Protein AF-0000000075077656 (afdb_homodimer)

Nearest PDB structures (foldseek):
  1u8s-assembly1_A  TM=7.493E-01  e=1.393E-16  Vibrio cholerae
  1u8s-assembly1_B  TM=7.241E-01  e=2.812E-16  Vibrio cholerae
  5is2-assembly1_A-2  TM=7.341E-01  e=8.587E-12  Mycobacterium avium 104
  5jlp-assembly1_A  TM=7.334E-01  e=5.334E-11  Mycobacterium avium 104
  5it0-assembly1_A-2  TM=7.079E-01  e=7.579E-11  Mycobacterium avium 104

Solvent-accessible surface area (backbone atoms only — not comparable to full-atom values): 18217 Å² total; per-residue (Å²): 79,30,39,38,35,34,36,40,29,49,49,87,47,61,57,63,56,62,52,43,48,43,37,48,74,38,66,33,45,77,47,31,39,40,35,36,57,58,83,67,25,31,38,35,38,37,32,33,37,29,53,68,68,32,45,53,52,36,54,55,50,49,54,52,48,27,63,76,54,64,36,48,71,49,79,44,80,42,70,79,63,84,74,73,79,76,51,48,52,27,36,38,37,37,42,32,68,65,59,61,53,48,66,47,49,52,49,50,55,36,51,77,67,67,33,47,73,46,31,41,38,35,39,59,43,81,36,90,95,41,92,60,48,32,31,41,36,41,31,38,31,35,41,40,77,84,53,60,62,70,59,50,50,52,54,47,50,49,52,28,60,75,67,70,43,51,65,50,78,42,73,56,84,124,78,30,38,39,35,33,36,43,30,49,50,86,47,60,57,64,57,62,52,42,48,45,37,45,73,37,64,28,34,69,47,32,39,40,36,35,57,58,81,66,26,30,38,35,39,36,33,33,37,30,53,70,68,32,44,53,50,34,54,54,51,49,55,52,46,27,65,76,54,64,37,48,72,49,77,44,81,40,71,81,64,82,74,72,80,76,51,49,52,28,36,37,38,36,42,32,66,64,69,62,63,57,67,44,53,52,49,49,56,36,50,76,67,67,34,47,74,45,33,40,39,34,38,60,43,82,37,91,94,43,95,57,48,31,37,41,36,39,32,36,31,35,42,41,77,86,53,59,63,69,57,51,51,52,54,47,49,50,52,26,60,75,66,71,43,51,66,49,79,43,73,57,83,126

Sequence (348 aa):
MQLAITVLGKRQSQYIEPILAAVSRCKCSIAEIRSTDLAESTAAYMLIEGNWNHIAKLENLLETLQKQLKIQIHKARQEKTGTPKSGLPYTLEAMSLDQNDIILSIVTFLLERNIAIEEIKGYRYPAPYIQTPVFSTQFIIIIPSEQRLLQLREDFLEFCDQLNLDAILEPIKRMQLAITVLGKRQSQYIEPILAAVSRCKCSIAEIRSTDLAESTAAYMLIEGNWNHIAKLENLLETLQKQLKIQIHKARQEKTGTPKSGLPYTLEAMSLDQNDIILSIVTFLLERNIAIEEIKGYRYPAPYIQTPVFSTQFIIIIPSEQRLLQLREDFLEFCDQLNLDAILEPIKR

Structure (mmCIF, N/CA/C/O backbone):
data_AF-0000000075077656-model_v1
#
loop_
_entity.id
_entity.type
_entity.pdbx_description
1 polymer 'Glycine cleavage system transcriptional repressor'
#
loop_
_atom_site.group_PDB
_atom_site.id
_atom_site.type_symbol
_atom_site.label_atom_id
_atom_site.label_alt_id
_atom_site.label_comp_id
_atom_site.label_asym_id
_atom_site.label_entity_id
_atom_site.label_seq_id
_atom_site.pdbx_PDB_ins_code
_atom_site.Cartn_x
_atom_site.Cartn_y
_atom_site.Cartn_z
_atom_site.occupancy
_atom_site.B_iso_or_equiv
_atom_site.auth_seq_id
_atom_site.auth_comp_id
_atom_site.auth_asym_id
_atom_site.auth_atom_id
_atom_site.pdbx_PDB_model_num
ATOM 1 N N . MET A 1 1 ? 15.602 10.438 12.031 1 92.62 1 MET A N 1
ATOM 2 C CA . MET A 1 1 ? 15.07 9.117 12.344 1 92.62 1 MET A CA 1
ATOM 3 C C . MET A 1 1 ? 13.75 8.867 11.625 1 92.62 1 MET A C 1
ATOM 5 O O . MET A 1 1 ? 13.016 9.812 11.328 1 92.62 1 MET A O 1
ATOM 9 N N . GLN A 1 2 ? 13.57 7.57 11.266 1 95.19 2 GLN A N 1
ATOM 10 C CA . GLN A 1 2 ? 12.352 7.223 10.539 1 95.19 2 GLN A CA 1
ATOM 11 C C . GLN A 1 2 ? 11.617 6.074 11.219 1 95.19 2 GLN A C 1
ATOM 13 O O . GLN A 1 2 ? 12.234 5.223 11.859 1 95.19 2 GLN A O 1
ATOM 18 N N . LEU A 1 3 ? 10.375 6.164 11.094 1 97.25 3 LEU A N 1
ATOM 19 C CA . LEU A 1 3 ? 9.492 5.117 11.602 1 97.25 3 LEU A CA 1
ATOM 20 C C . LEU A 1 3 ? 8.602 4.566 10.492 1 97.25 3 LEU A C 1
ATOM 22 O O . LEU A 1 3 ? 7.793 5.301 9.922 1 97.25 3 LEU A O 1
ATOM 26 N N . ALA A 1 4 ? 8.805 3.307 10.156 1 98 4 ALA A N 1
ATOM 27 C CA . ALA A 1 4 ? 7.898 2.617 9.242 1 98 4 ALA A CA 1
ATOM 28 C C . ALA A 1 4 ? 6.777 1.921 10 1 98 4 ALA A C 1
ATOM 30 O O . ALA A 1 4 ? 7.023 1.246 11 1 98 4 ALA A O 1
ATOM 31 N N . ILE A 1 5 ? 5.535 2.078 9.477 1 98.62 5 ILE A N 1
ATOM 32 C CA . ILE A 1 5 ? 4.453 1.389 10.172 1 98.62 5 ILE A CA 1
ATOM 33 C C . ILE A 1 5 ? 3.514 0.747 9.156 1 98.62 5 ILE A C 1
ATOM 35 O O . ILE A 1 5 ? 3.383 1.231 8.031 1 98.62 5 ILE A O 1
ATOM 39 N N . THR A 1 6 ? 2.873 -0.333 9.508 1 98.62 6 THR A N 1
ATOM 40 C CA . THR A 1 6 ? 1.707 -0.898 8.836 1 98.62 6 THR A CA 1
ATOM 41 C C . THR A 1 6 ? 0.494 -0.885 9.766 1 98.62 6 THR A C 1
ATOM 43 O O . THR A 1 6 ? 0.633 -1.03 10.984 1 98.62 6 THR A O 1
ATOM 46 N N . VAL A 1 7 ? -0.621 -0.681 9.203 1 98.75 7 VAL A N 1
ATOM 47 C CA . VAL A 1 7 ? -1.845 -0.609 9.992 1 98.75 7 VAL A CA 1
ATOM 48 C C . VAL A 1 7 ? -2.941 -1.434 9.32 1 98.75 7 VAL A C 1
ATOM 50 O O . VAL A 1 7 ? -3.111 -1.379 8.102 1 98.75 7 VAL A O 1
ATOM 53 N N . LEU A 1 8 ? -3.648 -2.23 10.117 1 98.62 8 LEU A N 1
ATOM 54 C CA . LEU A 1 8 ? -4.824 -2.979 9.68 1 98.62 8 LEU A CA 1
ATOM 55 C C . LEU A 1 8 ? -5.984 -2.779 10.648 1 98.62 8 LEU A C 1
ATOM 57 O O . LEU A 1 8 ? -5.824 -2.949 11.859 1 98.62 8 LEU A O 1
ATOM 61 N N . GLY A 1 9 ? -7.105 -2.332 10.164 1 97.69 9 GLY A N 1
ATOM 62 C CA . GLY A 1 9 ? -8.297 -2.156 10.977 1 97.69 9 GLY A CA 1
ATOM 63 C C . GLY A 1 9 ? -9.586 -2.27 10.18 1 97.69 9 GLY A C 1
ATOM 64 O O . GLY A 1 9 ? -9.562 -2.221 8.945 1 97.69 9 GLY A O 1
ATOM 65 N N . LYS A 1 10 ? -10.633 -2.471 10.922 1 95.38 10 LYS A N 1
ATOM 66 C CA . LYS A 1 10 ? -11.922 -2.455 10.25 1 95.38 10 LYS A CA 1
ATOM 67 C C . LYS A 1 10 ? -12.18 -1.107 9.578 1 95.38 10 LYS A C 1
ATOM 69 O O . LYS A 1 10 ? -11.789 -0.063 10.109 1 95.38 10 LYS A O 1
ATOM 74 N N . ARG A 1 11 ? -12.914 -1.135 8.477 1 91.94 11 ARG A N 1
ATOM 75 C CA . ARG A 1 11 ? -13.234 0.09 7.746 1 91.94 11 ARG A CA 1
ATOM 76 C C . ARG A 1 11 ? -13.914 1.104 8.656 1 91.94 11 ARG A C 1
ATOM 78 O O . ARG A 1 11 ? -13.648 2.305 8.57 1 91.94 11 ARG A O 1
ATOM 85 N N . GLN A 1 12 ? -14.664 0.669 9.531 1 91.25 12 GLN A N 1
ATOM 86 C CA . GLN A 1 12 ? -15.477 1.521 10.398 1 91.25 12 GLN A CA 1
ATOM 87 C C . GLN A 1 12 ? -14.609 2.256 11.414 1 91.25 12 GLN A C 1
ATOM 89 O O . GLN A 1 12 ? -15.055 3.229 12.031 1 91.25 12 GLN A O 1
ATOM 94 N N . SER A 1 13 ? -13.461 1.78 11.594 1 94.19 13 SER A N 1
ATOM 95 C CA . SER A 1 13 ? -12.602 2.398 12.602 1 94.19 13 SER A CA 1
ATOM 96 C C . SER A 1 13 ? -12.133 3.779 12.156 1 94.19 13 SER A C 1
ATOM 98 O O . SER A 1 13 ? -11.711 4.594 12.977 1 94.19 13 SER A O 1
ATOM 100 N N . GLN A 1 14 ? -12.18 4.129 10.93 1 93.75 14 GLN A N 1
ATOM 101 C CA . GLN A 1 14 ? -11.727 5.402 10.375 1 93.75 14 GLN A CA 1
ATOM 102 C C . GLN A 1 14 ? -10.445 5.875 11.055 1 93.75 14 GLN A C 1
ATOM 104 O O . GLN A 1 14 ? -10.359 7.023 11.5 1 93.75 14 GLN A O 1
ATOM 109 N N . TYR A 1 15 ? -9.445 4.961 11.039 1 97.44 15 TYR A N 1
ATOM 110 C CA . TYR A 1 15 ? -8.266 5.188 11.875 1 97.44 15 TYR A CA 1
ATOM 111 C C . TYR A 1 15 ? -7.285 6.129 11.188 1 97.44 15 TYR A C 1
ATOM 113 O O . TYR A 1 15 ? -6.359 6.641 11.82 1 97.44 15 TYR A O 1
ATOM 121 N N . ILE A 1 16 ? -7.457 6.445 9.977 1 97 16 ILE A N 1
ATOM 122 C CA . ILE A 1 16 ? -6.453 7.18 9.211 1 97 16 ILE A CA 1
ATOM 123 C C . ILE A 1 16 ? -6.316 8.594 9.766 1 97 16 ILE A C 1
ATOM 125 O O . ILE A 1 16 ? -5.203 9.07 10 1 97 16 ILE A O 1
ATOM 129 N N . GLU A 1 17 ? -7.43 9.25 10 1 95.94 17 GLU A N 1
ATOM 130 C CA . GLU A 1 17 ? -7.41 10.641 10.453 1 95.94 17 GLU A CA 1
ATOM 131 C C . GLU A 1 17 ? -6.73 10.766 11.812 1 95.94 17 GLU A C 1
ATOM 133 O O . GLU A 1 17 ? -5.82 11.578 11.984 1 95.94 17 GLU A O 1
ATOM 138 N N . PRO A 1 18 ? -7.16 9.93 12.805 1 97.38 18 PRO A N 1
ATOM 139 C CA . PRO A 1 18 ? -6.488 10.023 14.102 1 97.38 18 PRO A CA 1
ATOM 140 C C . PRO A 1 18 ? -4.988 9.75 14.008 1 97.38 18 PRO A C 1
ATOM 142 O O . PRO A 1 18 ? -4.199 10.367 14.727 1 97.38 18 PRO A O 1
ATOM 145 N N . ILE A 1 19 ? -4.523 8.844 13.227 1 97.56 19 ILE A N 1
ATOM 146 C CA . ILE A 1 19 ? -3.105 8.523 13.094 1 97.56 19 ILE A CA 1
ATOM 147 C C . ILE A 1 19 ? -2.365 9.719 12.5 1 97.56 19 ILE A C 1
ATOM 149 O O . ILE A 1 19 ? -1.299 10.102 12.977 1 97.56 19 ILE A O 1
ATOM 153 N N . LEU A 1 20 ? -2.984 10.266 11.43 1 95.69 20 LEU A N 1
ATOM 154 C CA . LEU A 1 20 ? -2.369 11.445 10.82 1 95.69 20 LEU A CA 1
ATOM 155 C C 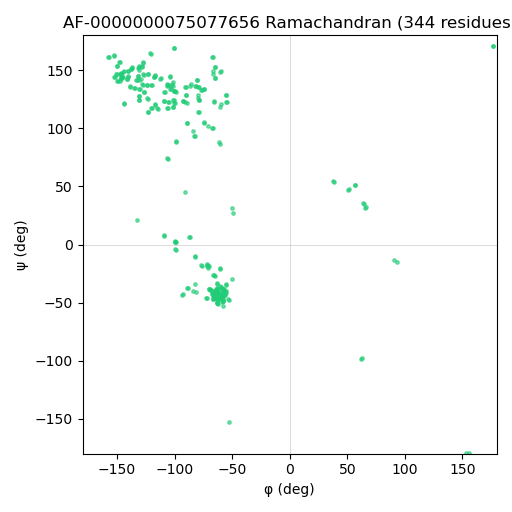. LEU A 1 20 ? -2.307 12.602 11.812 1 95.69 20 LEU A C 1
ATOM 157 O O . LEU A 1 20 ? -1.316 13.336 11.859 1 95.69 20 LEU A O 1
ATOM 161 N N . ALA A 1 21 ? -3.354 12.789 12.531 1 95.81 21 ALA A N 1
ATOM 162 C CA . ALA A 1 21 ? -3.377 13.828 13.555 1 95.81 21 ALA A CA 1
ATOM 163 C C . ALA A 1 21 ? -2.273 13.609 14.586 1 95.81 21 ALA A C 1
ATOM 165 O O . ALA A 1 21 ? -1.636 14.562 15.039 1 95.81 21 ALA A O 1
ATOM 166 N N . ALA A 1 22 ? -2.115 12.367 14.977 1 97.12 22 ALA A N 1
ATOM 167 C CA . ALA A 1 22 ? -1.06 12.031 15.93 1 97.12 22 ALA A CA 1
ATOM 168 C C . ALA A 1 22 ? 0.315 12.398 15.375 1 97.12 22 ALA A C 1
ATOM 170 O O . ALA A 1 22 ? 1.159 12.938 16.094 1 97.12 22 ALA A O 1
ATOM 171 N N . VAL A 1 23 ? 0.542 12.078 14.141 1 95.94 23 VAL A N 1
ATOM 172 C CA . VAL A 1 23 ? 1.811 12.391 13.492 1 95.94 23 VAL A CA 1
ATOM 173 C C . VAL A 1 23 ? 2.064 13.898 13.547 1 95.94 23 VAL A C 1
ATOM 175 O O . VAL A 1 23 ? 3.164 14.336 13.891 1 95.94 23 VAL A O 1
ATOM 178 N N . SER A 1 24 ? 1.056 14.625 13.18 1 93.69 24 SER A N 1
ATOM 179 C CA . SER A 1 24 ? 1.155 16.078 13.195 1 93.69 24 SER A CA 1
ATOM 180 C C . SER A 1 24 ? 1.396 16.609 14.602 1 93.69 24 SER A C 1
ATOM 182 O O . SER A 1 24 ? 2.268 17.453 14.812 1 93.69 24 SER A O 1
ATOM 184 N N . ARG A 1 25 ? 0.639 16.109 15.539 1 94 25 ARG A N 1
ATOM 185 C CA . ARG A 1 25 ? 0.715 16.562 16.922 1 94 25 ARG A CA 1
ATOM 186 C C . ARG A 1 25 ? 2.111 16.328 17.5 1 94 25 ARG A C 1
ATOM 188 O O . ARG A 1 25 ? 2.598 17.141 18.297 1 94 25 ARG A O 1
ATOM 195 N N . CYS A 1 26 ? 2.75 15.273 17.141 1 95.81 26 CYS A N 1
ATOM 196 C CA . CYS A 1 26 ? 4.062 14.914 17.672 1 95.81 26 CYS A CA 1
ATOM 197 C C . CYS A 1 26 ? 5.172 15.578 16.859 1 95.81 26 CYS A C 1
ATOM 199 O O . CYS A 1 26 ? 6.348 15.242 17.016 1 95.81 26 CYS A O 1
ATOM 201 N N . LYS A 1 27 ? 4.762 16.453 15.93 1 93.19 27 LYS A N 1
ATOM 202 C CA . LYS A 1 27 ? 5.688 17.234 15.109 1 93.19 27 LYS A CA 1
ATOM 203 C C . LYS A 1 27 ? 6.527 16.328 14.219 1 93.19 27 LYS A C 1
ATOM 205 O O . LYS A 1 27 ? 7.738 16.531 14.078 1 93.19 27 LYS A O 1
ATOM 210 N N . CYS A 1 28 ? 5.938 15.289 13.766 1 94.44 28 CYS A N 1
ATOM 211 C CA . CYS A 1 28 ? 6.535 14.422 12.766 1 94.44 28 CYS A CA 1
ATOM 212 C C . CYS A 1 28 ? 5.969 14.711 11.383 1 94.44 28 CYS A C 1
ATOM 214 O O . CYS A 1 28 ? 5.02 15.484 11.242 1 94.44 28 CYS A O 1
ATOM 216 N N . SER A 1 29 ? 6.613 14.133 10.359 1 91.44 29 SER A N 1
ATOM 217 C CA . SER A 1 29 ? 6.156 14.328 8.984 1 91.44 29 SER A CA 1
ATOM 218 C C . SER A 1 29 ? 6.047 12.992 8.242 1 91.44 29 SER A C 1
ATOM 220 O O . SER A 1 29 ? 6.789 12.055 8.539 1 91.44 29 SER A O 1
ATOM 222 N N . ILE A 1 30 ? 5.133 12.977 7.312 1 93.5 30 ILE A N 1
ATOM 223 C CA . ILE A 1 30 ? 4.938 11.781 6.504 1 93.5 30 ILE A CA 1
ATOM 224 C C . ILE A 1 30 ? 5.836 11.836 5.27 1 93.5 30 ILE A C 1
ATOM 226 O O . ILE A 1 30 ? 5.77 12.789 4.492 1 93.5 30 ILE A O 1
ATOM 230 N N . ALA A 1 31 ? 6.668 10.898 5.09 1 92.06 31 ALA A N 1
ATOM 231 C CA . ALA A 1 31 ? 7.492 10.812 3.891 1 92.06 31 ALA A CA 1
ATOM 232 C C . ALA A 1 31 ? 6.777 10.031 2.787 1 92.06 31 ALA A C 1
ATOM 234 O O . ALA A 1 31 ? 6.918 10.352 1.604 1 92.06 31 ALA A O 1
ATOM 235 N N . GLU A 1 32 ? 6.078 9.039 3.141 1 93.88 32 GLU A N 1
ATOM 236 C CA . GLU A 1 32 ? 5.32 8.203 2.215 1 93.88 32 GLU A CA 1
ATOM 237 C C . GLU A 1 32 ? 4.105 7.578 2.898 1 93.88 32 GLU A C 1
ATOM 239 O O . GLU A 1 32 ? 4.18 7.184 4.066 1 93.88 32 GLU A O 1
ATOM 244 N N . ILE A 1 33 ? 3.039 7.438 2.191 1 96.38 33 ILE A N 1
ATOM 245 C CA . ILE A 1 33 ? 1.849 6.797 2.738 1 96.38 33 ILE A CA 1
ATOM 246 C C . ILE A 1 33 ? 1.079 6.098 1.621 1 96.38 33 ILE A C 1
ATOM 248 O O . ILE A 1 33 ? 0.973 6.621 0.51 1 96.38 33 ILE A O 1
ATOM 252 N N . ARG A 1 34 ? 0.579 4.961 1.93 1 97.44 34 ARG A N 1
ATOM 253 C CA . ARG A 1 34 ? -0.372 4.234 1.097 1 97.44 34 ARG A CA 1
ATOM 254 C C . ARG A 1 34 ? -1.475 3.607 1.943 1 97.44 34 ARG A C 1
ATOM 256 O O . ARG A 1 34 ? -1.208 3.07 3.021 1 97.44 34 ARG A O 1
ATOM 263 N N . SER A 1 35 ? -2.652 3.73 1.49 1 98 35 SER A N 1
ATOM 264 C CA . SER A 1 35 ? -3.783 3.109 2.174 1 98 35 SER A CA 1
ATOM 265 C C . SER A 1 35 ? -4.848 2.654 1.181 1 98 35 SER A C 1
ATOM 267 O O . SER A 1 35 ? -5 3.248 0.11 1 98 35 SER A O 1
ATOM 269 N N . THR A 1 36 ? -5.543 1.613 1.452 1 96.88 36 THR A N 1
ATOM 270 C CA . THR A 1 36 ? -6.633 1.135 0.609 1 96.88 36 THR A CA 1
ATOM 271 C C . THR A 1 36 ? -7.684 0.406 1.443 1 96.88 36 THR A C 1
ATOM 273 O O . THR A 1 36 ? -7.352 -0.233 2.443 1 96.88 36 THR A O 1
ATOM 276 N N . ASP A 1 37 ? -8.875 0.529 1.02 1 94.62 37 ASP A N 1
ATOM 277 C CA . ASP A 1 37 ? -9.914 -0.332 1.577 1 94.62 37 ASP A CA 1
ATOM 278 C C . ASP A 1 37 ? -9.859 -1.726 0.956 1 94.62 37 ASP A C 1
ATOM 280 O O . ASP A 1 37 ? -9.836 -1.865 -0.269 1 94.62 37 ASP A O 1
ATOM 284 N N . LEU A 1 38 ? -9.75 -2.738 1.771 1 93.69 38 LEU A N 1
ATOM 285 C CA . LEU A 1 38 ? -9.789 -4.145 1.384 1 93.69 38 LEU A CA 1
ATOM 286 C C . LEU A 1 38 ? -11.117 -4.785 1.799 1 93.69 38 LEU A C 1
ATOM 288 O O . LEU A 1 38 ? -11.156 -5.562 2.754 1 93.69 38 LEU A O 1
ATOM 292 N N . ALA A 1 39 ? -12.18 -4.445 1.041 1 89.88 39 ALA A N 1
ATOM 293 C CA . ALA A 1 39 ? -13.523 -4.891 1.387 1 89.88 39 ALA A CA 1
ATOM 294 C C . ALA A 1 39 ? -13.953 -4.344 2.744 1 89.88 39 ALA A C 1
ATOM 296 O O . ALA A 1 39 ? -14.234 -3.148 2.877 1 89.88 39 ALA A O 1
ATOM 297 N N . GLU A 1 40 ? -13.836 -5.16 3.848 1 91.62 40 GLU A N 1
ATOM 298 C CA . GLU A 1 40 ? -14.367 -4.727 5.137 1 91.62 40 GLU A CA 1
ATOM 299 C C . GLU A 1 40 ? -13.258 -4.164 6.027 1 91.62 40 GLU A C 1
ATOM 301 O O . GLU A 1 40 ? -13.516 -3.771 7.168 1 91.62 40 GLU A O 1
ATOM 306 N N . SER A 1 41 ? -12.078 -4.102 5.508 1 95.69 41 SER A N 1
ATOM 307 C CA . SER A 1 41 ? -10.938 -3.586 6.258 1 95.69 41 SER A CA 1
ATOM 308 C C . SER A 1 41 ? -10.203 -2.506 5.477 1 95.69 41 SER A C 1
ATOM 310 O O . SER A 1 41 ? -10.305 -2.439 4.25 1 95.69 41 SER A O 1
ATOM 312 N N . THR A 1 42 ? -9.586 -1.681 6.207 1 96.88 42 THR A N 1
ATOM 313 C CA . THR A 1 42 ? -8.641 -0.729 5.625 1 96.88 42 THR A CA 1
ATOM 314 C C . THR A 1 42 ? -7.207 -1.086 6.004 1 96.88 42 THR A C 1
ATOM 316 O O . THR A 1 42 ? -6.93 -1.424 7.156 1 96.88 42 THR A O 1
ATOM 319 N N . ALA A 1 43 ? -6.344 -1.121 5.031 1 98.44 43 ALA A N 1
ATOM 320 C CA . ALA A 1 43 ? -4.922 -1.374 5.262 1 98.44 43 ALA A CA 1
ATOM 321 C C . ALA A 1 43 ? -4.074 -0.185 4.82 1 98.44 43 ALA A C 1
ATOM 323 O O . ALA A 1 43 ? -4.387 0.471 3.822 1 98.44 43 ALA A O 1
ATOM 324 N N . ALA A 1 44 ? -3.006 0.044 5.582 1 98.5 44 ALA A N 1
ATOM 325 C CA . ALA A 1 44 ? -2.133 1.172 5.262 1 98.5 44 ALA A CA 1
ATOM 326 C C . ALA A 1 44 ? -0.692 0.886 5.672 1 98.5 44 ALA A C 1
ATOM 328 O O . ALA A 1 44 ? -0.441 0.022 6.52 1 98.5 44 ALA A O 1
ATOM 329 N N . TYR A 1 45 ? 0.214 1.492 5.027 1 98.62 45 TYR A N 1
ATOM 330 C CA . TYR A 1 45 ? 1.571 1.634 5.543 1 98.62 45 TYR A CA 1
ATOM 331 C C . TYR A 1 45 ? 2.098 3.045 5.309 1 98.62 45 TYR A C 1
ATOM 333 O O . TYR A 1 45 ? 1.663 3.732 4.383 1 98.62 45 TYR A O 1
ATOM 341 N N . MET A 1 46 ? 3.035 3.463 6.215 1 97.44 46 MET A N 1
ATOM 342 C CA . MET A 1 46 ? 3.564 4.82 6.188 1 97.44 46 MET A CA 1
ATOM 343 C C . MET A 1 46 ? 5.035 4.844 6.602 1 97.44 46 MET A C 1
ATOM 345 O O . MET A 1 46 ? 5.465 4.023 7.414 1 97.44 46 MET A O 1
ATOM 349 N N . LEU A 1 47 ? 5.738 5.723 5.965 1 96.25 47 LEU A N 1
ATOM 350 C CA . LEU A 1 47 ? 7.062 6.109 6.441 1 96.25 47 LEU A CA 1
ATOM 351 C C . LEU A 1 47 ? 7.031 7.504 7.062 1 96.25 47 LEU A C 1
ATOM 353 O O . LEU A 1 47 ? 6.707 8.484 6.387 1 96.25 47 LEU A O 1
ATOM 357 N N . ILE A 1 48 ? 7.336 7.531 8.328 1 95.81 48 ILE A N 1
ATOM 358 C CA . ILE A 1 48 ? 7.242 8.766 9.102 1 95.81 48 ILE A CA 1
ATOM 359 C C . ILE A 1 48 ? 8.641 9.227 9.508 1 95.81 48 ILE A C 1
ATOM 361 O O . ILE A 1 48 ? 9.484 8.406 9.867 1 95.81 48 ILE A O 1
ATOM 365 N N . GLU A 1 49 ? 8.812 10.531 9.5 1 94 49 GLU A N 1
ATOM 366 C CA . GLU A 1 49 ? 10.109 11.094 9.852 1 94 49 GLU A CA 1
ATOM 367 C C . GLU A 1 49 ? 9.984 12.07 11.016 1 94 49 GLU A C 1
ATOM 369 O O . GLU A 1 49 ? 8.992 12.789 11.125 1 94 49 GLU A O 1
ATOM 374 N N . GLY A 1 50 ? 10.977 12.102 11.805 1 94.38 50 GLY A N 1
ATOM 375 C CA . GLY A 1 50 ? 11.047 13.047 12.914 1 94.38 50 GLY A CA 1
ATOM 376 C C . GLY A 1 50 ? 12.281 12.859 13.773 1 94.38 50 GLY A C 1
ATOM 377 O O . GLY A 1 50 ? 13.023 11.891 13.602 1 94.38 50 GLY A O 1
ATOM 378 N N . ASN A 1 51 ? 12.453 13.844 14.664 1 94.81 51 ASN A N 1
ATOM 379 C CA . ASN A 1 51 ? 13.523 13.664 15.633 1 94.81 51 ASN A CA 1
ATOM 380 C C . ASN A 1 51 ? 13.227 12.508 16.594 1 94.81 51 ASN A C 1
ATOM 382 O O . ASN A 1 51 ? 12.07 12.102 16.734 1 94.81 51 ASN A O 1
ATOM 386 N N . TRP A 1 52 ? 14.273 12 17.266 1 94.19 52 TRP A N 1
ATOM 387 C CA . TRP A 1 52 ? 14.156 10.805 18.094 1 94.19 52 TRP A CA 1
ATOM 388 C C . TRP A 1 52 ? 13.102 10.992 19.188 1 94.19 52 TRP A C 1
ATOM 390 O O . TRP A 1 52 ? 12.336 10.078 19.484 1 94.19 52 TRP A O 1
ATOM 400 N N . ASN A 1 53 ? 13.094 12.133 19.734 1 96.62 53 ASN A N 1
ATOM 401 C CA . ASN A 1 53 ? 12.148 12.391 20.828 1 96.62 53 ASN A CA 1
ATOM 402 C C . ASN A 1 53 ? 10.711 12.445 20.312 1 96.62 53 ASN A C 1
ATOM 404 O O . ASN A 1 53 ? 9.789 11.969 20.969 1 96.62 53 ASN A O 1
ATOM 408 N N . HIS A 1 54 ? 10.539 13.016 19.141 1 96.81 54 HIS A N 1
ATOM 409 C CA . HIS A 1 54 ? 9.219 13.102 18.531 1 96.81 54 HIS A CA 1
ATOM 410 C C . HIS A 1 54 ? 8.711 11.727 18.109 1 96.81 54 HIS A C 1
ATOM 412 O O . HIS A 1 54 ? 7.539 11.398 18.312 1 96.81 54 HIS A O 1
ATOM 418 N N . ILE A 1 55 ? 9.547 10.93 17.609 1 97.06 55 ILE A N 1
ATOM 419 C CA . ILE A 1 55 ? 9.195 9.57 17.203 1 97.06 55 ILE A CA 1
ATOM 420 C C . ILE A 1 55 ? 8.812 8.75 18.422 1 97.06 55 ILE A C 1
ATOM 422 O O . ILE A 1 55 ? 7.84 7.988 18.391 1 97.06 55 ILE A O 1
ATOM 426 N N . ALA A 1 56 ? 9.602 8.922 19.438 1 97.5 56 ALA A N 1
ATOM 427 C CA . ALA A 1 56 ? 9.297 8.211 20.688 1 97.5 56 ALA A CA 1
ATOM 428 C C . ALA A 1 56 ? 7.902 8.57 21.188 1 97.5 56 ALA A C 1
ATOM 430 O O . ALA A 1 56 ? 7.137 7.699 21.594 1 97.5 56 ALA A O 1
ATOM 431 N N . LYS A 1 57 ? 7.602 9.805 21.188 1 98 57 LYS A N 1
ATOM 432 C CA . LYS A 1 57 ? 6.281 10.281 21.594 1 98 57 LYS A CA 1
ATOM 433 C C . LYS A 1 57 ? 5.188 9.703 20.703 1 98 57 LYS A C 1
ATOM 435 O O . LYS A 1 57 ? 4.137 9.289 21.203 1 98 57 LYS A O 1
ATOM 440 N N . LEU A 1 58 ? 5.445 9.695 19.391 1 98.19 58 LEU A N 1
ATOM 441 C CA . LEU A 1 58 ? 4.484 9.164 18.438 1 98.19 58 LEU A CA 1
ATOM 442 C C . LEU A 1 58 ? 4.227 7.684 18.688 1 98.19 58 LEU A C 1
ATOM 444 O O . LEU A 1 58 ? 3.076 7.234 18.656 1 98.19 58 LEU A O 1
ATOM 448 N N . GLU A 1 59 ? 5.246 6.941 18.938 1 98.12 59 GLU A N 1
ATOM 449 C CA . GLU A 1 59 ? 5.094 5.516 19.203 1 98.12 59 GLU A CA 1
ATOM 450 C C . GLU A 1 59 ? 4.156 5.273 20.391 1 98.12 59 GLU A C 1
ATOM 452 O O . GLU A 1 59 ? 3.328 4.359 20.344 1 98.12 59 GLU A O 1
ATOM 457 N N . ASN A 1 60 ? 4.34 6.051 21.391 1 98.19 60 ASN A N 1
ATOM 458 C CA . ASN A 1 60 ? 3.469 5.934 22.547 1 98.19 60 ASN A CA 1
ATOM 459 C C . ASN A 1 60 ? 2.02 6.262 22.203 1 98.19 60 ASN A C 1
ATOM 461 O O . ASN A 1 60 ? 1.1 5.574 22.656 1 98.19 60 ASN A O 1
ATOM 465 N N . LEU A 1 61 ? 1.865 7.289 21.484 1 98.06 61 LEU A N 1
ATOM 466 C CA . LEU A 1 61 ? 0.519 7.688 21.094 1 98.06 61 LEU A CA 1
ATOM 467 C C . LEU A 1 61 ? -0.123 6.621 20.219 1 98.06 61 LEU A C 1
ATOM 469 O O . LEU A 1 61 ? -1.321 6.352 20.328 1 98.06 61 LEU A O 1
ATOM 473 N N . LEU A 1 62 ? 0.671 6.012 19.312 1 98.44 62 LEU A N 1
ATOM 474 C CA . LEU A 1 62 ? 0.165 4.961 18.438 1 98.44 62 LEU A CA 1
ATOM 475 C C . LEU A 1 62 ? -0.282 3.748 19.25 1 98.44 62 LEU A C 1
ATOM 477 O O . LEU A 1 62 ? -1.239 3.064 18.875 1 98.44 62 LEU A O 1
ATOM 481 N N . GLU A 1 63 ? 0.406 3.496 20.344 1 98.06 63 GLU A N 1
ATOM 482 C CA . GLU A 1 63 ? 0.004 2.406 21.219 1 98.06 63 GLU A CA 1
ATOM 483 C C . GLU A 1 63 ? -1.382 2.654 21.812 1 98.06 63 GLU A C 1
ATOM 485 O O . GLU A 1 63 ? -2.203 1.739 21.891 1 98.06 63 GLU A O 1
ATOM 490 N N . THR A 1 64 ? -1.6 3.861 22.188 1 98.19 64 THR A N 1
ATOM 491 C CA . THR A 1 64 ? -2.893 4.25 22.75 1 98.19 64 THR A CA 1
ATOM 492 C C . THR A 1 64 ? -3.982 4.164 21.688 1 98.19 64 THR A C 1
ATOM 494 O O . THR A 1 64 ? -5.07 3.641 21.938 1 98.19 64 THR A O 1
ATOM 497 N N . LEU A 1 65 ? -3.695 4.645 20.5 1 98.06 65 LEU A N 1
ATOM 498 C CA . LEU A 1 65 ? -4.664 4.645 19.406 1 98.06 65 LEU A CA 1
ATOM 499 C C . LEU A 1 65 ? -5.035 3.219 19.016 1 98.06 65 LEU A C 1
ATOM 501 O O . LEU A 1 65 ? -6.188 2.947 18.656 1 98.06 65 LEU A O 1
ATOM 505 N N . GLN A 1 66 ? -4.02 2.348 19.047 1 98.12 66 GLN A N 1
ATOM 506 C CA . GLN A 1 66 ? -4.246 0.946 18.703 1 98.12 66 GLN A CA 1
ATOM 507 C C . GLN A 1 66 ? -5.32 0.333 19.609 1 98.12 66 GLN A C 1
ATOM 509 O O . GLN A 1 66 ? -6.203 -0.378 19.125 1 98.12 66 GLN A O 1
ATOM 514 N N . LYS A 1 67 ? -5.246 0.608 20.828 1 97.94 67 LYS A N 1
ATOM 515 C CA . LYS A 1 67 ? -6.203 0.08 21.797 1 97.94 67 LYS A CA 1
ATOM 516 C C . LYS A 1 67 ? -7.562 0.754 21.641 1 97.94 67 LYS A C 1
ATOM 518 O O . LYS A 1 67 ? -8.594 0.08 21.609 1 97.94 67 LYS A O 1
ATOM 523 N N . GLN A 1 68 ? -7.566 2.023 21.531 1 98 68 GLN A N 1
ATOM 524 C CA . GLN A 1 68 ? -8.789 2.818 21.484 1 98 68 GLN A CA 1
ATOM 525 C C . GLN A 1 68 ? -9.609 2.5 20.234 1 98 68 GLN A C 1
ATOM 527 O O . GLN A 1 68 ? -10.836 2.432 20.297 1 98 68 GLN A O 1
ATOM 532 N N . LEU A 1 69 ? -8.961 2.326 19.141 1 97.88 69 LEU A N 1
ATOM 533 C CA . LEU A 1 69 ? -9.641 2.186 17.844 1 97.88 69 LEU A CA 1
ATOM 534 C C . LEU A 1 69 ? -9.758 0.716 17.453 1 97.88 69 LEU A C 1
ATOM 536 O O . LEU A 1 69 ? -10.359 0.39 16.422 1 97.88 69 LEU A O 1
ATOM 540 N N . LYS A 1 70 ? -9.188 -0.195 18.234 1 97.31 70 LYS A N 1
ATOM 541 C CA . LYS A 1 70 ? -9.195 -1.634 17.969 1 97.31 70 LYS A CA 1
ATOM 542 C C . LYS A 1 70 ? -8.602 -1.955 16.609 1 97.31 70 LYS A C 1
ATOM 544 O O . LYS A 1 70 ? -9.211 -2.676 15.812 1 97.31 70 LYS A O 1
ATOM 549 N N . ILE A 1 71 ? -7.434 -1.441 16.344 1 98.25 71 ILE A N 1
ATOM 550 C CA . ILE A 1 71 ? -6.691 -1.675 15.109 1 98.25 71 ILE A CA 1
ATOM 551 C C . ILE A 1 71 ? -5.34 -2.303 15.43 1 98.25 71 ILE A C 1
ATOM 553 O O . ILE A 1 71 ? -4.953 -2.398 16.594 1 98.25 71 ILE A O 1
ATOM 557 N N . GLN A 1 72 ? -4.703 -2.854 14.438 1 98.19 72 GLN A N 1
ATOM 558 C CA . GLN A 1 72 ? -3.387 -3.467 14.586 1 98.19 72 GLN A CA 1
ATOM 559 C C . GLN A 1 72 ? -2.307 -2.631 13.906 1 98.19 72 GLN A C 1
ATOM 561 O O . GLN A 1 72 ? -2.396 -2.354 12.711 1 98.19 72 GLN A O 1
ATOM 566 N N . ILE A 1 73 ? -1.297 -2.248 14.68 1 98.56 73 ILE A N 1
ATOM 567 C CA . ILE A 1 73 ? -0.202 -1.442 14.148 1 98.56 73 ILE A CA 1
ATOM 568 C C . ILE A 1 73 ? 1.128 -2.152 14.398 1 98.56 73 ILE A C 1
ATOM 570 O O . ILE A 1 73 ? 1.427 -2.545 15.523 1 98.56 73 ILE A O 1
ATOM 574 N N . HIS A 1 74 ? 1.891 -2.352 13.391 1 98.19 74 HIS A N 1
ATOM 575 C CA . HIS A 1 74 ? 3.291 -2.732 13.547 1 98.19 74 HIS A CA 1
ATOM 576 C C . HIS A 1 74 ? 4.215 -1.553 13.266 1 98.19 74 HIS A C 1
ATOM 578 O O . HIS A 1 74 ? 3.945 -0.743 12.375 1 98.19 74 HIS A O 1
ATOM 584 N N . LYS A 1 75 ? 5.266 -1.534 14.008 1 97.81 75 LYS A N 1
ATOM 585 C CA . LYS A 1 75 ? 6.195 -0.413 13.906 1 97.81 75 LYS A CA 1
ATOM 586 C C . LYS A 1 75 ? 7.637 -0.902 13.789 1 97.81 75 LYS A C 1
ATOM 588 O O . LYS A 1 75 ? 8.016 -1.887 14.43 1 97.81 75 LYS A O 1
ATOM 593 N N . ALA A 1 76 ? 8.422 -0.186 13.023 1 96.94 76 ALA A N 1
ATOM 594 C CA . ALA A 1 76 ? 9.852 -0.449 12.906 1 96.94 76 ALA A CA 1
ATOM 595 C C . ALA A 1 76 ? 10.641 0.851 12.766 1 96.94 76 ALA A C 1
ATOM 597 O O . ALA A 1 76 ? 10.438 1.606 11.812 1 96.94 76 ALA A O 1
ATOM 598 N N . ARG A 1 77 ? 11.508 1.016 13.703 1 95.12 77 ARG A N 1
ATOM 599 C CA . ARG A 1 77 ? 12.406 2.16 13.594 1 95.12 77 ARG A CA 1
ATOM 600 C C . ARG A 1 77 ? 13.555 1.862 12.633 1 95.12 77 ARG A C 1
ATOM 602 O O . ARG A 1 77 ? 14.062 0.739 12.594 1 95.12 77 ARG A O 1
ATOM 609 N N . GLN A 1 78 ? 13.844 2.893 11.93 1 91.44 78 GLN A N 1
ATOM 610 C CA . GLN A 1 78 ? 14.961 2.717 11.008 1 91.44 78 GLN A CA 1
ATOM 611 C C . GLN A 1 78 ? 15.734 4.02 10.828 1 91.44 78 GLN A C 1
ATOM 613 O O . GLN A 1 78 ? 15.203 5.102 11.078 1 91.44 78 GLN A O 1
ATOM 618 N N . GLU A 1 79 ? 17.016 3.824 10.414 1 83.69 79 G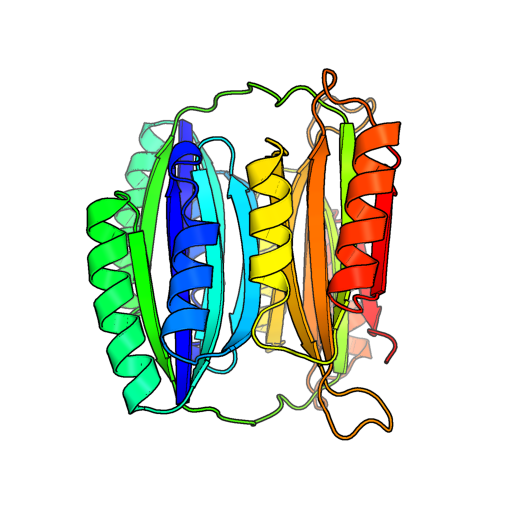LU A N 1
ATOM 619 C CA . GLU A 1 79 ? 17.828 4.996 10.141 1 83.69 79 GLU A CA 1
ATOM 620 C C . GLU A 1 79 ? 17.641 5.477 8.703 1 83.69 79 GLU A C 1
ATOM 622 O O . GLU A 1 79 ? 17.359 4.676 7.809 1 83.69 79 GLU A O 1
ATOM 627 N N . LYS A 1 80 ? 17.531 6.781 8.641 1 74.06 80 LYS A N 1
ATOM 628 C CA . LYS A 1 80 ? 17.438 7.348 7.297 1 74.06 80 LYS A CA 1
ATOM 629 C C . LYS A 1 80 ? 18.672 7.02 6.465 1 74.06 80 LYS A C 1
ATOM 631 O O . LYS A 1 80 ? 19.766 7.488 6.766 1 74.06 80 LYS A O 1
ATOM 636 N N . THR A 1 81 ? 18.672 5.805 5.766 1 68.25 81 THR A N 1
ATOM 637 C CA . THR A 1 81 ? 19.875 5.469 5.023 1 68.25 81 THR A CA 1
ATOM 638 C C . THR A 1 81 ? 19.719 5.809 3.545 1 68.25 81 THR A C 1
ATOM 640 O O . THR A 1 81 ? 18.641 5.68 2.986 1 68.25 81 THR A O 1
ATOM 643 N N . GLY A 1 82 ? 20 6.965 3.057 1 58.56 82 GLY A N 1
ATOM 644 C CA . GLY A 1 82 ? 19.953 7.398 1.669 1 58.56 82 GLY A CA 1
ATOM 645 C C . GLY A 1 82 ? 20.688 6.465 0.729 1 58.56 82 GLY A C 1
ATOM 646 O O . GLY A 1 82 ? 21.375 6.918 -0.188 1 58.56 82 GLY A O 1
ATOM 647 N N . THR A 1 83 ? 20.797 5.176 0.915 1 60.22 83 THR A N 1
ATOM 648 C CA . THR A 1 83 ? 21.594 4.535 -0.128 1 60.22 83 THR A CA 1
ATOM 649 C C . THR A 1 83 ? 20.734 4.23 -1.352 1 60.22 83 THR A C 1
ATOM 651 O O . THR A 1 83 ? 19.891 3.33 -1.315 1 60.22 83 THR A O 1
ATOM 654 N N . PRO A 1 84 ? 20.734 5.152 -2.307 1 60.94 84 PRO A N 1
ATOM 655 C CA . PRO A 1 84 ? 19.984 4.848 -3.527 1 60.94 84 PRO A CA 1
ATOM 656 C C . PRO A 1 84 ? 20.422 3.533 -4.172 1 60.94 84 PRO A C 1
ATOM 658 O O . PRO A 1 84 ? 21.609 3.189 -4.145 1 60.94 84 PRO A O 1
ATOM 661 N N . LYS A 1 85 ? 19.484 2.67 -4.324 1 69.81 85 LYS A N 1
ATOM 662 C CA . LYS A 1 85 ? 19.844 1.515 -5.141 1 69.81 85 LYS A CA 1
ATOM 663 C C . LYS A 1 85 ? 20.359 1.95 -6.512 1 69.81 85 LYS A C 1
ATOM 665 O O . LYS A 1 85 ? 19.781 2.85 -7.133 1 69.81 85 LYS A O 1
ATOM 670 N N . SER A 1 86 ? 21.5 1.435 -6.879 1 80.31 86 SER A N 1
ATOM 671 C CA . SER A 1 86 ? 22.031 1.728 -8.203 1 80.31 86 SER A CA 1
ATOM 672 C C . SER A 1 86 ? 21.359 0.879 -9.273 1 80.31 86 SER A C 1
ATOM 674 O O . SER A 1 86 ? 21.047 -0.293 -9.047 1 80.31 86 SER A O 1
ATOM 676 N N . GLY A 1 87 ? 20.859 1.54 -10.336 1 89.56 87 GLY A N 1
ATOM 677 C CA . GLY A 1 87 ? 20.234 0.832 -11.445 1 89.56 87 GLY A CA 1
ATOM 678 C C . GLY A 1 87 ? 19.203 1.667 -12.18 1 89.56 87 GLY A C 1
ATOM 679 O O . GLY A 1 87 ? 19.078 2.869 -11.938 1 89.56 87 GLY A O 1
ATOM 680 N N . LEU A 1 88 ? 18.625 0.987 -13.211 1 90.5 88 LEU A N 1
ATOM 681 C CA . LEU A 1 88 ? 17.641 1.656 -14.055 1 90.5 88 LEU A CA 1
ATOM 682 C C . LEU A 1 88 ? 16.219 1.266 -13.656 1 90.5 88 LEU A C 1
ATOM 684 O O . LEU A 1 88 ? 15.891 0.078 -13.609 1 90.5 88 LEU A O 1
ATOM 688 N N . PRO A 1 89 ? 15.422 2.254 -13.359 1 93.88 89 PRO A N 1
ATOM 689 C CA . PRO A 1 89 ? 14.039 1.935 -13.016 1 93.88 89 PRO A CA 1
ATOM 690 C C . PRO A 1 89 ? 13.203 1.554 -14.234 1 93.88 89 PRO A C 1
ATOM 692 O O . PRO A 1 89 ? 13.297 2.201 -15.281 1 93.88 89 PRO A O 1
ATOM 695 N N . TYR A 1 90 ? 12.453 0.496 -14.133 1 95.5 90 TYR A N 1
ATOM 696 C CA . TYR A 1 90 ? 11.555 -0.002 -15.172 1 95.5 90 TYR A CA 1
ATOM 697 C C . TYR A 1 90 ? 10.172 -0.293 -14.602 1 95.5 90 TYR A C 1
ATOM 699 O O . TYR A 1 90 ? 10.039 -0.59 -13.406 1 95.5 90 TYR A O 1
ATOM 707 N N . THR A 1 91 ? 9.227 -0.21 -15.422 1 97.12 91 THR A N 1
ATOM 708 C CA . THR A 1 91 ? 7.887 -0.684 -15.102 1 97.12 91 THR A CA 1
ATOM 709 C C . THR A 1 91 ? 7.602 -2.018 -15.781 1 97.12 91 THR A C 1
ATOM 711 O O . THR A 1 91 ? 7.957 -2.213 -16.953 1 97.12 91 THR A O 1
ATOM 714 N N . LEU A 1 92 ? 7.062 -2.941 -15.039 1 96.5 92 LEU A N 1
ATOM 715 C CA . LEU A 1 92 ? 6.566 -4.207 -15.562 1 96.5 92 LEU A CA 1
ATOM 716 C C . LEU A 1 92 ? 5.062 -4.332 -15.344 1 96.5 92 LEU A C 1
ATOM 718 O O . LEU A 1 92 ? 4.59 -4.254 -14.203 1 96.5 92 LEU A O 1
ATOM 722 N N . GLU A 1 93 ? 4.355 -4.469 -16.406 1 95.81 93 GLU A N 1
ATOM 723 C CA . GLU A 1 93 ? 2.91 -4.645 -16.328 1 95.81 93 GLU A CA 1
ATOM 724 C C . GLU A 1 93 ? 2.482 -5.969 -16.953 1 95.81 93 GLU A C 1
ATOM 726 O O . GLU A 1 93 ? 3.004 -6.367 -18 1 95.81 93 GLU A O 1
ATOM 731 N N . ALA A 1 94 ? 1.588 -6.617 -16.266 1 93.5 94 ALA A N 1
ATOM 732 C CA . ALA A 1 94 ? 1.14 -7.91 -16.781 1 93.5 94 ALA A CA 1
ATOM 733 C C . ALA A 1 94 ? -0.344 -8.125 -16.5 1 93.5 94 ALA A C 1
ATOM 735 O O . ALA A 1 94 ? -0.88 -7.598 -15.516 1 93.5 94 ALA A O 1
ATOM 736 N N . MET A 1 95 ? -0.99 -8.836 -17.344 1 90.81 95 MET A N 1
ATOM 737 C CA . MET A 1 95 ? -2.379 -9.258 -17.172 1 90.81 95 MET A CA 1
ATOM 738 C C . MET A 1 95 ? -2.52 -10.758 -17.422 1 90.81 95 MET A C 1
ATOM 740 O O . MET A 1 95 ? -1.881 -11.312 -18.312 1 90.81 95 MET A O 1
ATOM 744 N N . SER A 1 96 ? -3.354 -11.289 -16.594 1 86.38 96 SER A N 1
ATOM 745 C CA . SER A 1 96 ? -3.555 -12.727 -16.75 1 86.38 96 SER A CA 1
ATOM 746 C C . SER A 1 96 ? -4.98 -13.125 -16.391 1 86.38 96 SER A C 1
ATOM 748 O O . SER A 1 96 ? -5.621 -12.484 -15.562 1 86.38 96 SER A O 1
ATOM 750 N N . LEU A 1 97 ? -5.477 -14.148 -17.109 1 76.88 97 LEU A N 1
ATOM 751 C CA . LEU A 1 97 ? -6.77 -14.734 -16.797 1 76.88 97 LEU A CA 1
ATOM 752 C C . LEU A 1 97 ? -6.645 -15.75 -15.656 1 76.88 97 LEU A C 1
ATOM 754 O O . LEU A 1 97 ? -7.637 -16.109 -15.023 1 76.88 97 LEU A O 1
ATOM 758 N N . ASP A 1 98 ? -5.555 -16.328 -15.719 1 63.34 98 ASP A N 1
ATOM 759 C CA . ASP A 1 98 ? -5.273 -17.297 -14.672 1 63.34 98 ASP A CA 1
ATOM 760 C C . ASP A 1 98 ? -4.719 -16.625 -13.422 1 63.34 98 ASP A C 1
ATOM 762 O O . ASP A 1 98 ? -3.625 -16.062 -13.445 1 63.34 98 ASP A O 1
ATOM 766 N N . GLN A 1 99 ? -5.629 -16.375 -12.422 1 56.5 99 GLN A N 1
ATOM 767 C CA . GLN A 1 99 ? -5.383 -15.562 -11.234 1 56.5 99 GLN A CA 1
ATOM 768 C C . GLN A 1 99 ? -4.211 -16.109 -10.43 1 56.5 99 GLN A C 1
ATOM 770 O O . GLN A 1 99 ? -3.412 -15.352 -9.883 1 56.5 99 GLN A O 1
ATOM 775 N N . ASN A 1 100 ? -4.207 -17.422 -10.055 1 56.75 100 ASN A N 1
ATOM 776 C CA . ASN A 1 100 ? -3.6 -17.828 -8.789 1 56.75 100 ASN A CA 1
ATOM 777 C C . ASN A 1 100 ? -2.094 -17.578 -8.789 1 56.75 100 ASN A C 1
ATOM 779 O O . ASN A 1 100 ? -1.519 -17.234 -7.754 1 56.75 100 ASN A O 1
ATOM 783 N N . ASP A 1 101 ? -1.387 -17.594 -10.125 1 73.12 101 ASP A N 1
ATOM 784 C CA . ASP A 1 101 ? 0.031 -17.812 -9.852 1 73.12 101 ASP A CA 1
ATOM 785 C C . ASP A 1 101 ? 0.895 -16.828 -10.641 1 73.12 101 ASP A C 1
ATOM 787 O O . ASP A 1 101 ? 2.125 -16.906 -10.609 1 73.12 101 ASP A O 1
ATOM 791 N N . ILE A 1 102 ? 0.256 -15.789 -11.008 1 86.44 102 ILE A N 1
ATOM 792 C CA . ILE A 1 102 ? 1.078 -15 -11.922 1 86.44 102 ILE A CA 1
ATOM 793 C C . ILE A 1 102 ? 2.01 -14.094 -11.117 1 86.44 102 ILE A C 1
ATOM 795 O O . ILE A 1 102 ? 3.186 -13.945 -11.461 1 86.44 102 ILE A O 1
ATOM 799 N N . ILE A 1 103 ? 1.57 -13.555 -10.125 1 92.44 103 ILE A N 1
ATOM 800 C CA . ILE A 1 103 ? 2.389 -12.641 -9.328 1 92.44 103 ILE A CA 1
ATOM 801 C C . ILE A 1 103 ? 3.584 -13.391 -8.75 1 92.44 103 ILE A C 1
ATOM 803 O O . ILE A 1 103 ? 4.711 -12.891 -8.781 1 92.44 103 ILE A O 1
ATOM 807 N N . LEU A 1 104 ? 3.299 -14.562 -8.305 1 93.12 104 LEU A N 1
ATOM 808 C CA . LEU A 1 104 ? 4.379 -15.375 -7.758 1 93.12 104 LEU A CA 1
ATOM 809 C C . LEU A 1 104 ? 5.422 -15.688 -8.82 1 93.12 104 LEU A C 1
ATOM 811 O O . LEU A 1 104 ? 6.625 -15.578 -8.57 1 93.12 104 LEU A O 1
ATOM 815 N N . SER A 1 105 ? 4.945 -16.031 -9.961 1 93.62 105 SER A N 1
ATOM 816 C CA . SER A 1 105 ? 5.852 -16.359 -11.047 1 93.62 105 SER A CA 1
ATOM 817 C C . SER A 1 105 ? 6.734 -15.18 -11.43 1 93.62 105 SER A C 1
ATOM 819 O O . SER A 1 105 ? 7.938 -15.336 -11.648 1 93.62 105 SER A O 1
ATOM 821 N N . ILE A 1 106 ? 6.117 -14.07 -11.508 1 95.06 106 ILE A N 1
ATOM 822 C CA . ILE A 1 106 ? 6.852 -12.867 -11.891 1 95.06 106 ILE A CA 1
ATOM 823 C C . ILE A 1 106 ? 7.883 -12.539 -10.812 1 95.06 106 ILE A C 1
ATOM 825 O O . ILE A 1 106 ? 9.047 -12.266 -11.125 1 95.06 106 ILE A O 1
ATOM 829 N N . VAL A 1 107 ? 7.461 -12.594 -9.57 1 95.75 107 VAL A N 1
ATOM 830 C CA . VAL A 1 107 ? 8.344 -12.273 -8.453 1 95.75 107 VAL A CA 1
ATOM 831 C C . VAL A 1 107 ? 9.531 -13.242 -8.445 1 95.75 107 VAL A C 1
ATOM 833 O O . VAL A 1 107 ? 10.68 -12.82 -8.289 1 95.75 107 VAL A O 1
ATOM 836 N N . THR A 1 108 ? 9.258 -14.492 -8.625 1 95 108 THR A N 1
ATOM 837 C CA . THR A 1 108 ? 10.305 -15.508 -8.656 1 95 108 THR A CA 1
ATOM 838 C C . THR A 1 108 ? 11.281 -15.234 -9.797 1 95 108 THR A C 1
ATOM 840 O O . THR A 1 108 ? 12.5 -15.289 -9.609 1 95 108 THR A O 1
ATOM 843 N N . PHE A 1 109 ? 10.742 -14.891 -10.906 1 95.31 109 PHE A N 1
ATOM 844 C CA . PHE A 1 109 ? 11.547 -14.57 -12.086 1 95.31 109 PHE A CA 1
ATOM 845 C C . PHE A 1 109 ? 12.5 -13.414 -11.789 1 95.31 109 PHE A C 1
ATOM 847 O O . PHE A 1 109 ? 13.68 -13.477 -12.125 1 95.31 109 PHE A O 1
ATOM 854 N N . LEU A 1 110 ? 11.992 -12.375 -11.234 1 95.56 110 LEU A N 1
ATOM 855 C CA . LEU A 1 110 ? 12.766 -11.172 -10.961 1 95.56 110 LEU A CA 1
ATOM 856 C C . LEU A 1 110 ? 13.844 -11.438 -9.914 1 95.56 110 LEU A C 1
ATOM 858 O O . LEU A 1 110 ? 15 -11.047 -10.102 1 95.56 110 LEU A O 1
ATOM 862 N N . LEU A 1 111 ? 13.453 -12.156 -8.898 1 94 111 LEU A N 1
ATOM 863 C CA . LEU A 1 111 ? 14.383 -12.391 -7.801 1 94 111 LEU A CA 1
ATOM 864 C C . LEU A 1 111 ? 15.508 -13.32 -8.234 1 94 111 LEU A C 1
ATOM 866 O O . LEU A 1 111 ? 16.656 -13.156 -7.816 1 94 111 LEU A O 1
ATOM 870 N N . GLU A 1 112 ? 15.203 -14.273 -9 1 93.44 112 GLU A N 1
ATOM 871 C CA . GLU A 1 112 ? 16.203 -15.203 -9.5 1 93.44 112 GLU A CA 1
ATOM 872 C C . GLU A 1 112 ? 17.266 -14.477 -10.328 1 93.44 112 GLU A C 1
ATOM 874 O O . GLU A 1 112 ? 18.375 -14.969 -10.492 1 93.44 112 GLU A O 1
ATOM 879 N N . ARG A 1 113 ? 16.969 -13.359 -10.797 1 91.94 113 ARG A N 1
ATOM 880 C CA . ARG A 1 113 ? 17.875 -12.602 -11.656 1 91.94 113 ARG A CA 1
ATOM 881 C C . ARG A 1 113 ? 18.422 -11.383 -10.922 1 91.94 113 ARG A C 1
ATOM 883 O O . ARG A 1 113 ? 18.969 -10.477 -11.547 1 91.94 113 ARG A O 1
ATOM 890 N N . ASN A 1 114 ? 18.141 -11.336 -9.695 1 90.31 114 ASN A N 1
ATOM 891 C CA . ASN A 1 114 ? 18.672 -10.305 -8.805 1 90.31 114 ASN A CA 1
ATOM 892 C C . ASN A 1 114 ? 18.141 -8.922 -9.18 1 90.31 114 ASN A C 1
ATOM 894 O O . ASN A 1 114 ? 18.891 -7.941 -9.148 1 90.31 114 ASN A O 1
ATOM 898 N N . ILE A 1 115 ? 17.016 -8.93 -9.656 1 93.88 115 ILE A N 1
ATOM 899 C CA . ILE A 1 115 ? 16.344 -7.664 -9.953 1 93.88 115 ILE A CA 1
ATOM 900 C C . ILE A 1 115 ? 15.555 -7.207 -8.727 1 93.88 115 ILE A C 1
ATOM 902 O O . ILE A 1 115 ? 14.758 -7.969 -8.18 1 93.88 115 ILE A O 1
ATOM 906 N N . ALA A 1 116 ? 15.766 -5.965 -8.328 1 92.81 116 ALA A N 1
ATOM 907 C CA . ALA A 1 116 ? 15.086 -5.438 -7.145 1 92.81 116 ALA A CA 1
ATOM 908 C C . ALA A 1 116 ? 13.656 -5.027 -7.473 1 92.81 116 ALA A C 1
ATOM 910 O O . ALA A 1 116 ? 13.398 -4.449 -8.531 1 92.81 116 ALA A O 1
ATOM 911 N N . ILE A 1 117 ? 12.773 -5.391 -6.609 1 96.06 117 ILE A N 1
ATOM 912 C CA . ILE A 1 117 ? 11.375 -4.992 -6.738 1 96.06 117 ILE A CA 1
ATOM 913 C C . ILE A 1 117 ? 11.078 -3.83 -5.793 1 96.06 117 ILE A C 1
ATOM 915 O O . ILE A 1 117 ? 11.172 -3.977 -4.57 1 96.06 117 ILE A O 1
ATOM 919 N N . GLU A 1 118 ? 10.719 -2.754 -6.301 1 95.12 118 GLU A N 1
ATOM 920 C CA . GLU A 1 118 ? 10.469 -1.556 -5.504 1 95.12 118 GLU A CA 1
ATOM 921 C C . GLU A 1 118 ? 9 -1.445 -5.117 1 95.12 118 GLU A C 1
ATOM 923 O O . GLU A 1 118 ? 8.672 -1.042 -3.998 1 95.12 118 GLU A O 1
ATOM 928 N N . GLU A 1 119 ? 8.18 -1.707 -6.008 1 96.81 119 GLU A N 1
ATOM 929 C CA . GLU A 1 119 ? 6.746 -1.609 -5.777 1 96.81 119 GLU A CA 1
ATOM 930 C C . GLU A 1 119 ? 5.996 -2.74 -6.48 1 96.81 119 GLU A C 1
ATOM 932 O O . GLU A 1 119 ? 6.355 -3.137 -7.59 1 96.81 119 GLU A O 1
ATOM 937 N N . ILE A 1 120 ? 4.996 -3.238 -5.883 1 97.69 120 ILE A N 1
ATOM 938 C CA . ILE A 1 120 ? 4.059 -4.184 -6.477 1 97.69 120 ILE A CA 1
ATOM 939 C C . ILE A 1 120 ? 2.631 -3.666 -6.312 1 97.69 120 ILE A C 1
ATOM 941 O O . ILE A 1 120 ? 2.246 -3.223 -5.227 1 97.69 120 ILE A O 1
ATOM 945 N N . LYS A 1 121 ? 1.931 -3.686 -7.332 1 96.44 121 LYS A N 1
ATOM 946 C CA . LYS A 1 121 ? 0.492 -3.438 -7.32 1 96.44 121 LYS A CA 1
ATOM 947 C C . LYS A 1 121 ? -0.257 -4.512 -8.102 1 96.44 121 LYS A C 1
ATOM 949 O O . LYS A 1 121 ? 0.111 -4.832 -9.234 1 96.44 121 LYS A O 1
ATOM 954 N N . GLY A 1 122 ? -1.248 -5.109 -7.504 1 94.31 122 GLY A N 1
ATOM 955 C CA . GLY A 1 122 ? -2.047 -6.113 -8.188 1 94.31 122 GLY A CA 1
ATOM 956 C C . GLY A 1 122 ? -3.502 -6.117 -7.758 1 94.31 122 GLY A C 1
ATOM 957 O O .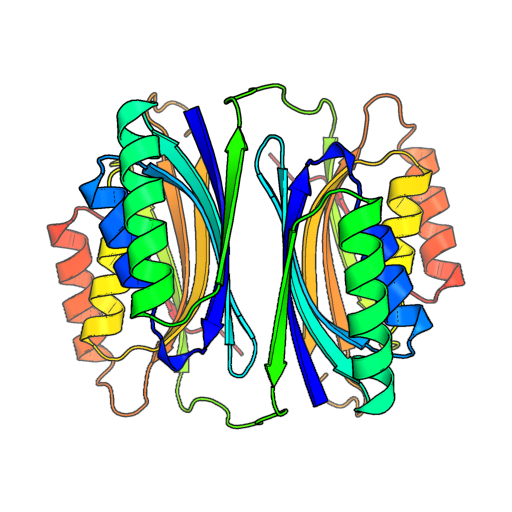 GLY A 1 122 ? -3.807 -5.883 -6.586 1 94.31 122 GLY A O 1
ATOM 958 N N . TYR A 1 123 ? -4.301 -6.348 -8.672 1 91.44 123 TYR A N 1
ATOM 959 C CA . TYR A 1 123 ? -5.723 -6.41 -8.344 1 91.44 123 TYR A CA 1
ATOM 960 C C . TYR A 1 123 ? -6.488 -7.211 -9.391 1 91.44 123 TYR A C 1
ATOM 962 O O . TYR A 1 123 ? -6.07 -7.297 -10.547 1 91.44 123 TYR A O 1
ATOM 970 N N . ARG A 1 124 ? -7.676 -7.629 -8.961 1 88.56 124 ARG A N 1
ATOM 971 C CA . ARG A 1 124 ? -8.594 -8.367 -9.82 1 88.56 124 ARG A CA 1
ATOM 972 C C . ARG A 1 124 ? -9.766 -7.488 -10.242 1 88.56 124 ARG A C 1
ATOM 974 O O . ARG A 1 124 ? -10.297 -6.719 -9.438 1 88.56 124 ARG A O 1
ATOM 981 N N . TYR A 1 125 ? -10.086 -7.629 -11.492 1 85.19 125 TYR A N 1
ATOM 982 C CA . TYR A 1 125 ? -11.273 -6.906 -11.938 1 85.19 125 TYR A CA 1
ATOM 983 C C . TYR A 1 125 ? -12.016 -7.688 -13.016 1 85.19 125 TYR A C 1
ATOM 985 O O . TYR A 1 125 ? -11.414 -8.469 -13.75 1 85.19 125 TYR A O 1
ATOM 993 N N . PRO A 1 126 ? -13.328 -7.543 -12.922 1 79.81 126 PRO A N 1
ATOM 994 C CA . PRO A 1 126 ? -14.133 -8.219 -13.945 1 79.81 126 PRO A CA 1
ATOM 995 C C . PRO A 1 126 ? -13.906 -7.648 -15.344 1 79.81 126 PRO A C 1
ATOM 997 O O . PRO A 1 126 ? -13.844 -6.43 -15.516 1 79.81 126 PRO A O 1
ATOM 1000 N N . ALA A 1 127 ? -13.531 -8.469 -16.281 1 74.56 127 ALA A N 1
ATOM 1001 C CA . ALA A 1 127 ? -13.375 -8.062 -17.672 1 74.56 127 ALA A CA 1
ATOM 1002 C C . ALA A 1 127 ? -14.711 -8.062 -18.406 1 74.56 127 ALA A C 1
ATOM 1004 O O . ALA A 1 127 ? -15.492 -9.016 -18.281 1 74.56 127 ALA A O 1
ATOM 1005 N N . PRO A 1 128 ? -14.734 -6.828 -19.203 1 72 128 PRO A N 1
ATOM 1006 C CA . PRO A 1 128 ? -15.969 -6.789 -20 1 72 128 PRO A CA 1
ATOM 1007 C C . PRO A 1 128 ? -16.078 -7.969 -20.969 1 72 128 PRO A C 1
ATOM 1009 O O . PRO A 1 128 ? -15.086 -8.367 -21.578 1 72 128 PRO A O 1
ATOM 1012 N N . TYR A 1 129 ? -17.109 -8.719 -20.734 1 73.25 129 TYR A N 1
ATOM 1013 C CA . TYR A 1 129 ? -17.5 -9.719 -21.734 1 73.25 129 TYR A CA 1
ATOM 1014 C C . TYR A 1 129 ? -16.875 -11.07 -21.438 1 73.25 129 TYR A C 1
ATOM 1016 O O . TYR A 1 129 ? -17.078 -12.031 -22.172 1 73.25 129 TYR A O 1
ATOM 1024 N N . ILE A 1 130 ? -15.836 -11.023 -20.516 1 71.12 130 ILE A N 1
ATOM 1025 C CA . ILE A 1 130 ? -15.242 -12.305 -20.141 1 71.12 130 ILE A CA 1
ATOM 1026 C C . ILE A 1 130 ? -15.805 -12.742 -18.781 1 71.12 130 ILE A C 1
ATOM 1028 O O . ILE A 1 130 ? -15.984 -11.922 -17.891 1 71.12 130 ILE A O 1
ATOM 1032 N N . GLN A 1 131 ? -16.219 -13.977 -18.719 1 74.94 131 GLN A N 1
ATOM 1033 C CA . GLN A 1 131 ? -16.828 -14.484 -17.5 1 74.94 131 GLN A CA 1
ATOM 1034 C C . GLN A 1 131 ? -15.789 -14.648 -16.391 1 74.94 131 GLN A C 1
ATOM 1036 O O . GLN A 1 131 ? -16.141 -14.672 -15.211 1 74.94 131 GLN A O 1
ATOM 1041 N N . THR A 1 132 ? -14.555 -14.711 -16.875 1 80.06 132 THR A N 1
ATOM 1042 C CA . THR A 1 132 ? -13.516 -14.922 -15.875 1 80.06 132 THR A CA 1
ATOM 1043 C C . THR A 1 132 ? -12.812 -13.609 -15.547 1 80.06 132 THR A C 1
ATOM 1045 O O . THR A 1 132 ? -12.438 -12.859 -16.453 1 80.06 132 THR A O 1
ATOM 1048 N N . PRO A 1 133 ? -12.57 -13.367 -14.281 1 82.88 133 PRO A N 1
ATOM 1049 C CA . PRO A 1 133 ? -11.883 -12.133 -13.906 1 82.88 133 PRO A CA 1
ATOM 1050 C C . PRO A 1 133 ? -10.43 -12.094 -14.391 1 82.88 133 PRO A C 1
ATOM 1052 O O . PRO A 1 133 ? -9.82 -13.148 -14.586 1 82.88 133 PRO A O 1
ATOM 1055 N N . VAL A 1 134 ? -10.016 -10.938 -14.648 1 87.44 134 VAL A N 1
ATOM 1056 C CA . VAL A 1 134 ? -8.641 -10.695 -15.055 1 87.44 134 VAL A CA 1
ATOM 1057 C C . VAL A 1 134 ? -7.836 -10.148 -13.875 1 87.44 134 VAL A C 1
ATOM 1059 O O . VAL A 1 134 ? -8.344 -9.336 -13.094 1 87.44 134 VAL A O 1
ATOM 1062 N N . PHE A 1 135 ? -6.637 -10.625 -13.734 1 90.06 135 PHE A N 1
ATOM 1063 C CA . PHE A 1 135 ? -5.734 -10.086 -12.719 1 90.06 135 PHE A CA 1
ATOM 1064 C C . PHE A 1 135 ? -4.668 -9.211 -13.359 1 90.06 135 PHE A C 1
ATOM 1066 O O . PHE A 1 135 ? -3.924 -9.656 -14.234 1 90.06 135 PHE A O 1
ATOM 1073 N N . SER A 1 136 ? -4.617 -8 -12.914 1 92.69 136 SER A N 1
ATOM 1074 C CA . SER A 1 136 ? -3.633 -7.039 -13.406 1 92.69 136 SER A CA 1
ATOM 1075 C C . SER A 1 136 ? -2.543 -6.789 -12.367 1 92.69 136 SER A C 1
ATOM 1077 O O . SER A 1 136 ? -2.828 -6.688 -11.172 1 92.69 136 SER A O 1
ATOM 1079 N N . THR A 1 137 ? -1.318 -6.754 -12.859 1 94 137 THR A N 1
ATOM 1080 C CA . THR A 1 137 ? -0.199 -6.5 -11.961 1 94 137 THR A CA 1
ATOM 1081 C C . THR A 1 137 ? 0.735 -5.441 -12.539 1 94 137 THR A C 1
ATOM 1083 O O . THR A 1 137 ? 0.975 -5.414 -13.75 1 94 137 THR A O 1
ATOM 1086 N N . GLN A 1 138 ? 1.25 -4.598 -11.703 1 96.44 138 GLN A N 1
ATOM 1087 C CA . GLN A 1 138 ? 2.266 -3.607 -12.039 1 96.44 138 GLN A CA 1
ATOM 1088 C C . GLN A 1 138 ? 3.426 -3.646 -11.047 1 96.44 138 GLN A C 1
ATOM 1090 O O . GLN A 1 138 ? 3.211 -3.703 -9.836 1 96.44 138 GLN A O 1
ATOM 1095 N N . PHE A 1 139 ? 4.625 -3.625 -11.633 1 97.06 139 PHE A N 1
ATOM 1096 C CA . PHE A 1 139 ? 5.836 -3.604 -10.828 1 97.06 139 PHE A CA 1
ATOM 1097 C C . PHE A 1 139 ? 6.703 -2.4 -11.188 1 97.06 139 PHE A C 1
ATOM 1099 O O . PHE A 1 139 ? 6.801 -2.021 -12.352 1 97.06 139 PHE A O 1
ATOM 1106 N N . ILE A 1 140 ? 7.211 -1.782 -10.195 1 97 140 ILE A N 1
ATOM 1107 C CA . ILE A 1 140 ? 8.391 -0.946 -10.398 1 97 140 ILE A CA 1
ATOM 1108 C C . ILE A 1 140 ? 9.641 -1.703 -9.969 1 97 140 ILE A C 1
ATOM 1110 O O . ILE A 1 140 ? 9.75 -2.125 -8.812 1 97 140 ILE A O 1
ATOM 1114 N N . ILE A 1 141 ? 10.539 -1.857 -10.891 1 95.81 141 ILE A N 1
ATOM 1115 C CA . ILE A 1 141 ? 11.727 -2.652 -10.609 1 95.81 141 ILE A CA 1
ATOM 1116 C C . ILE A 1 141 ? 12.984 -1.846 -10.945 1 95.81 141 ILE A C 1
ATOM 1118 O O . ILE A 1 141 ? 12.914 -0.855 -11.672 1 95.81 141 ILE A O 1
ATOM 1122 N N . ILE A 1 142 ? 14.031 -2.232 -10.312 1 94.06 142 ILE A N 1
ATOM 1123 C CA . ILE A 1 142 ? 15.328 -1.624 -10.578 1 94.06 142 ILE A CA 1
ATOM 1124 C C . ILE A 1 142 ? 16.266 -2.664 -11.188 1 94.06 142 ILE A C 1
ATOM 1126 O O . ILE A 1 142 ? 16.609 -3.656 -10.539 1 94.06 142 ILE A O 1
ATOM 1130 N N . ILE A 1 143 ? 16.672 -2.443 -12.367 1 92.88 143 ILE A N 1
ATOM 1131 C CA . ILE A 1 143 ? 17.594 -3.35 -13.055 1 92.88 143 ILE A CA 1
ATOM 1132 C C . ILE A 1 143 ? 19.031 -2.906 -12.828 1 92.88 143 ILE A C 1
ATOM 1134 O O . ILE A 1 143 ? 19.406 -1.788 -13.188 1 92.88 143 ILE A O 1
ATOM 1138 N N . PRO A 1 144 ? 19.75 -3.822 -12.312 1 89 144 PRO A N 1
ATOM 1139 C CA . PRO A 1 144 ? 21.141 -3.463 -12.055 1 89 144 PRO A CA 1
ATOM 1140 C C . PRO A 1 144 ? 21.922 -3.174 -13.336 1 89 144 PRO A C 1
ATOM 1142 O O . PRO A 1 144 ? 21.641 -3.766 -14.383 1 89 144 PRO A O 1
ATOM 1145 N N . SER A 1 145 ? 22.938 -2.326 -13.172 1 83.38 145 SER A N 1
ATOM 1146 C CA . SER A 1 145 ? 23.766 -1.921 -14.312 1 83.38 145 SER A CA 1
ATOM 1147 C C . SER A 1 145 ? 24.562 -3.098 -14.867 1 83.38 145 SER A C 1
ATOM 1149 O O . SER A 1 145 ? 24.906 -3.113 -16.047 1 83.38 145 SER A O 1
ATOM 1151 N N . GLU A 1 146 ? 24.797 -3.984 -14.086 1 82 146 GLU A N 1
ATOM 1152 C CA . GLU A 1 146 ? 25.594 -5.137 -14.484 1 82 146 GLU A CA 1
ATOM 1153 C C . GLU A 1 146 ? 24.781 -6.102 -15.344 1 82 146 GLU A C 1
ATOM 1155 O O . GLU A 1 146 ? 25.344 -6.957 -16.031 1 82 146 GLU A O 1
ATOM 1160 N N . GLN A 1 147 ? 23.562 -5.883 -15.188 1 77.81 147 GLN A N 1
ATOM 1161 C CA . GLN A 1 147 ? 22.719 -6.797 -15.953 1 77.81 147 GLN A CA 1
ATOM 1162 C C . GLN A 1 147 ? 22.688 -6.414 -17.422 1 77.81 147 GLN A C 1
ATOM 1164 O O . GLN A 1 147 ? 22.5 -5.242 -17.766 1 77.81 147 GLN A O 1
ATOM 1169 N N . ARG A 1 148 ? 22.875 -7.461 -18.328 1 82.56 148 ARG A N 1
ATOM 1170 C CA . ARG A 1 148 ? 22.719 -7.277 -19.766 1 82.56 148 ARG A CA 1
ATOM 1171 C C . ARG A 1 148 ? 21.25 -7.164 -20.156 1 82.56 148 ARG A C 1
ATOM 1173 O O . ARG A 1 148 ? 20.531 -8.164 -20.188 1 82.56 148 ARG A O 1
ATOM 1180 N N . LEU A 1 149 ? 20.797 -6.047 -20.453 1 85.62 149 LEU A N 1
ATOM 1181 C CA . LEU A 1 149 ? 19.406 -5.73 -20.703 1 85.62 149 LEU A CA 1
ATOM 1182 C C . LEU A 1 149 ? 18.844 -6.582 -21.844 1 85.62 149 LEU A C 1
ATOM 1184 O O . LEU A 1 149 ? 17.688 -7.012 -21.797 1 85.62 149 LEU A O 1
ATOM 1188 N N . LEU A 1 150 ? 19.688 -6.777 -22.828 1 86.62 150 LEU A N 1
ATOM 1189 C CA . LEU A 1 150 ? 19.234 -7.574 -23.969 1 86.62 150 LEU A CA 1
ATOM 1190 C C . LEU A 1 150 ? 18.891 -8.992 -23.531 1 86.62 150 LEU A C 1
ATOM 1192 O O . LEU A 1 150 ? 17.859 -9.539 -23.938 1 86.62 150 LEU A O 1
ATOM 1196 N N . GLN A 1 151 ? 19.719 -9.508 -22.734 1 90.38 151 GLN A N 1
ATOM 1197 C CA . GLN A 1 151 ? 19.469 -10.859 -22.234 1 90.38 151 GLN A CA 1
ATOM 1198 C C . GLN A 1 151 ? 18.203 -10.898 -21.375 1 90.38 151 GLN A C 1
ATOM 1200 O O . GLN A 1 151 ? 17.422 -11.852 -21.453 1 90.38 151 GLN A O 1
ATOM 1205 N N . LEU A 1 152 ? 18.031 -9.938 -20.547 1 91.94 152 LEU A N 1
ATOM 1206 C CA . LEU A 1 152 ? 16.844 -9.875 -19.703 1 91.94 152 LEU A CA 1
ATOM 1207 C C . LEU A 1 152 ? 15.586 -9.859 -20.562 1 91.94 152 LEU A C 1
ATOM 1209 O O . LEU A 1 152 ? 14.602 -10.539 -20.234 1 91.94 152 LEU A O 1
ATOM 1213 N N . ARG A 1 153 ? 15.617 -9.117 -21.609 1 90.31 153 ARG A N 1
ATOM 1214 C CA . ARG A 1 153 ? 14.453 -9.016 -22.484 1 90.31 153 ARG A CA 1
ATOM 1215 C C . ARG A 1 153 ? 14.141 -10.352 -23.141 1 90.31 153 ARG A C 1
ATOM 1217 O O . ARG A 1 153 ? 12.977 -10.742 -23.25 1 90.31 153 ARG A O 1
ATOM 1224 N N . GLU A 1 154 ? 15.125 -11 -23.547 1 93.12 154 GLU A N 1
ATOM 1225 C CA . GLU A 1 154 ? 14.938 -12.32 -24.125 1 93.12 154 GLU A CA 1
ATOM 1226 C C . GLU A 1 154 ? 14.367 -13.305 -23.109 1 93.12 154 GLU A C 1
ATOM 1228 O O . GLU A 1 154 ? 13.414 -14.023 -23.406 1 93.12 154 GLU A O 1
ATOM 1233 N N . ASP A 1 155 ? 14.992 -13.336 -21.969 1 94 155 ASP A N 1
ATOM 1234 C CA . ASP A 1 155 ? 14.508 -14.188 -20.891 1 94 155 ASP A CA 1
ATOM 1235 C C . ASP A 1 155 ? 13.055 -13.867 -20.547 1 94 155 ASP A C 1
ATOM 1237 O O . ASP A 1 155 ? 12.258 -14.773 -20.281 1 94 155 ASP A O 1
ATOM 1241 N N . PHE A 1 156 ? 12.773 -12.617 -20.547 1 94.25 156 PHE A N 1
ATOM 1242 C CA . PHE A 1 156 ? 11.438 -12.156 -20.203 1 94.25 156 PHE A CA 1
ATOM 1243 C C . PHE A 1 156 ? 10.43 -12.586 -21.266 1 94.25 156 PHE A C 1
ATOM 1245 O O . PHE A 1 156 ? 9.328 -13.031 -20.938 1 94.25 156 PHE A O 1
ATOM 1252 N N . LEU A 1 157 ? 10.812 -12.469 -22.469 1 92.94 157 LEU A N 1
ATOM 1253 C CA . LEU A 1 157 ? 9.945 -12.906 -23.562 1 92.94 157 LEU A CA 1
ATOM 1254 C C . LEU A 1 157 ? 9.648 -14.398 -23.453 1 92.94 157 LEU A C 1
ATOM 1256 O O . LEU A 1 157 ? 8.508 -14.82 -23.641 1 92.94 157 LEU A O 1
ATOM 1260 N N . GLU A 1 158 ? 10.609 -15.156 -23.203 1 94.62 158 GLU A N 1
ATOM 1261 C CA . GLU A 1 158 ? 10.43 -16.594 -23.016 1 94.62 158 GLU A CA 1
ATOM 1262 C C . GLU A 1 158 ? 9.516 -16.891 -21.844 1 94.62 158 GLU A C 1
ATOM 1264 O O . GLU A 1 158 ? 8.648 -17.766 -21.922 1 94.62 158 GLU A O 1
ATOM 1269 N N . PHE A 1 159 ? 9.836 -16.188 -20.797 1 93.56 159 PHE A N 1
ATOM 1270 C CA . PHE A 1 159 ? 9.008 -16.297 -19.594 1 93.56 159 PHE A CA 1
ATOM 1271 C C . PHE A 1 159 ? 7.539 -16.062 -19.922 1 93.56 159 PHE A C 1
ATOM 1273 O O . PHE A 1 159 ? 6.676 -16.844 -19.547 1 93.56 159 PHE A O 1
ATOM 1280 N N . CYS A 1 160 ? 7.266 -15.008 -20.672 1 91.31 160 CYS A N 1
ATOM 1281 C CA . CYS A 1 160 ? 5.902 -14.664 -21.062 1 91.31 160 CYS A CA 1
ATOM 1282 C C . CYS A 1 160 ? 5.297 -15.742 -21.938 1 91.31 160 CYS A C 1
ATOM 1284 O O . CYS A 1 160 ? 4.129 -16.094 -21.797 1 91.31 160 CYS A O 1
ATOM 1286 N N . ASP A 1 161 ? 6.043 -16.219 -22.828 1 90.5 161 ASP A N 1
ATOM 1287 C CA . ASP A 1 161 ? 5.57 -17.234 -23.766 1 90.5 161 ASP A CA 1
ATOM 1288 C C . ASP A 1 161 ? 5.203 -18.531 -23.016 1 90.5 161 ASP A C 1
ATOM 1290 O O . ASP A 1 161 ? 4.164 -19.125 -23.297 1 90.5 161 ASP A O 1
ATOM 1294 N N . GLN A 1 162 ? 6.023 -18.891 -22.141 1 89.94 162 GLN A N 1
ATOM 1295 C CA . GLN A 1 162 ? 5.828 -20.125 -21.391 1 89.94 162 GLN A CA 1
ATOM 1296 C C . GLN A 1 162 ? 4.551 -20.078 -20.547 1 89.94 162 GLN A C 1
ATOM 1298 O O . GLN A 1 162 ? 3.859 -21.078 -20.406 1 89.94 162 GLN A O 1
ATOM 1303 N N . LEU A 1 163 ? 4.258 -18.922 -20 1 87.94 163 LEU A N 1
ATOM 1304 C CA . LEU A 1 163 ? 3.121 -18.797 -19.094 1 87.94 163 LEU A CA 1
ATOM 1305 C C . LEU A 1 163 ? 1.91 -18.219 -19.812 1 87.94 163 LEU A C 1
ATOM 1307 O O . LEU A 1 163 ? 0.863 -18 -19.203 1 87.94 163 LEU A O 1
ATOM 1311 N N . ASN A 1 164 ? 2.049 -17.969 -21.109 1 86.69 164 ASN A N 1
ATOM 1312 C CA . ASN A 1 164 ? 1.007 -17.281 -21.875 1 86.69 164 ASN A CA 1
ATOM 1313 C C . ASN A 1 164 ? 0.567 -15.992 -21.188 1 86.69 164 ASN A C 1
ATOM 1315 O O . ASN A 1 164 ? -0.627 -15.766 -20.984 1 86.69 164 ASN A O 1
ATOM 1319 N N . LEU A 1 165 ? 1.532 -15.281 -20.812 1 88.12 165 LEU A N 1
ATOM 1320 C CA . LEU A 1 165 ? 1.346 -14.047 -20.062 1 88.12 165 LEU A CA 1
ATOM 1321 C C . LEU A 1 165 ? 1.425 -12.836 -20.984 1 88.12 165 LEU A C 1
ATOM 1323 O O . LEU A 1 165 ? 2.318 -12.75 -21.828 1 88.12 165 LEU A O 1
ATOM 1327 N N . ASP A 1 166 ? 0.487 -11.945 -20.891 1 88.81 166 ASP A N 1
ATOM 1328 C CA . ASP A 1 166 ? 0.564 -10.641 -21.547 1 88.81 166 ASP A CA 1
ATOM 1329 C C . ASP A 1 166 ? 1.237 -9.609 -20.656 1 88.81 166 ASP A C 1
ATOM 1331 O O . ASP A 1 166 ? 0.657 -9.172 -19.656 1 88.81 166 ASP A O 1
ATOM 1335 N N . ALA A 1 167 ? 2.449 -9.312 -20.984 1 93 167 ALA A N 1
ATOM 1336 C CA . ALA A 1 167 ? 3.213 -8.438 -20.094 1 93 167 ALA A CA 1
ATOM 1337 C C . ALA A 1 167 ? 4.07 -7.457 -20.891 1 93 167 ALA A C 1
ATOM 1339 O O . ALA A 1 167 ? 4.449 -7.742 -22.031 1 93 167 ALA A O 1
ATOM 1340 N N . ILE A 1 168 ? 4.301 -6.332 -20.375 1 94.75 168 ILE A N 1
ATOM 1341 C CA . ILE A 1 168 ? 5.129 -5.297 -20.984 1 94.75 168 ILE A CA 1
ATOM 1342 C C . ILE A 1 168 ? 6.188 -4.832 -19.984 1 94.75 168 ILE A C 1
ATOM 1344 O O . ILE A 1 168 ? 5.895 -4.66 -18.797 1 94.75 168 ILE A O 1
ATOM 1348 N N . LEU A 1 169 ? 7.395 -4.641 -20.406 1 93.81 169 LEU A N 1
ATOM 1349 C CA . LEU A 1 169 ? 8.539 -4.125 -19.656 1 93.81 169 LEU A CA 1
ATOM 1350 C C . LEU A 1 169 ? 9.07 -2.844 -20.297 1 93.81 169 LEU A C 1
ATOM 1352 O O . LEU A 1 169 ? 9.508 -2.85 -21.438 1 93.81 169 LEU A O 1
ATOM 1356 N N . GLU A 1 170 ? 9 -1.735 -19.516 1 94.56 170 GLU A N 1
ATOM 1357 C CA . GLU A 1 170 ? 9.398 -0.456 -20.094 1 94.56 170 GLU A CA 1
ATOM 1358 C C . GLU A 1 170 ? 10.18 0.386 -19.094 1 94.56 170 GLU A C 1
ATOM 1360 O O . GLU A 1 170 ? 9.875 0.373 -17.906 1 94.56 170 GLU A O 1
ATOM 1365 N N . PRO A 1 171 ? 11.172 1.146 -19.609 1 91.94 171 PRO A N 1
ATOM 1366 C CA . PRO A 1 171 ? 11.875 2.055 -18.703 1 91.94 171 PRO A CA 1
ATOM 1367 C C . PRO A 1 171 ? 10.969 3.162 -18.156 1 91.94 171 PRO A C 1
ATOM 1369 O O . PRO A 1 171 ? 10.008 3.561 -18.828 1 91.94 171 PRO A O 1
ATOM 1372 N N . ILE A 1 172 ? 11.203 3.502 -16.922 1 87.38 172 ILE A N 1
ATOM 1373 C CA . ILE A 1 172 ? 10.5 4.656 -16.375 1 87.38 172 ILE A CA 1
ATOM 1374 C C . ILE A 1 172 ? 11.18 5.941 -16.828 1 87.38 172 ILE A C 1
ATOM 1376 O O . ILE A 1 172 ? 12.383 6.117 -16.656 1 87.38 172 ILE A O 1
ATOM 1380 N N . LYS A 1 173 ? 10.445 6.703 -17.641 1 66.81 173 LYS A N 1
ATOM 1381 C CA . LYS A 1 173 ? 10.953 7.961 -18.188 1 66.81 173 LYS A CA 1
ATOM 1382 C C . LYS A 1 173 ? 11.156 8.992 -17.078 1 66.81 173 LYS A C 1
ATOM 1384 O O . LYS A 1 173 ? 10.242 9.25 -16.281 1 66.81 173 LYS A O 1
ATOM 1389 N N . ARG A 1 174 ? 12.383 9.195 -16.594 1 49.94 174 ARG A N 1
ATOM 1390 C CA . ARG A 1 174 ? 12.688 10.352 -15.758 1 49.94 174 ARG A CA 1
ATOM 1391 C C . ARG A 1 174 ? 12.336 11.656 -16.469 1 49.94 174 ARG A C 1
ATOM 1393 O O . ARG A 1 174 ? 12.414 11.734 -17.703 1 49.94 174 ARG A O 1
ATOM 1400 N N . MET B 1 1 ? -14.445 -17 1.747 1 92.75 1 MET B N 1
ATOM 1401 C CA . MET B 1 1 ? -13.805 -16.359 2.885 1 92.75 1 MET B CA 1
ATOM 1402 C C . MET B 1 1 ? -12.578 -15.555 2.438 1 92.75 1 MET B C 1
ATOM 1404 O O . MET B 1 1 ? -11.945 -15.898 1.436 1 92.75 1 MET B O 1
ATOM 1408 N N . GLN B 1 2 ? -12.375 -14.438 3.16 1 95.31 2 GLN B N 1
ATOM 1409 C CA . GLN B 1 2 ? -11.25 -13.57 2.803 1 95.31 2 GLN B CA 1
ATOM 1410 C C . GLN B 1 2 ? -10.359 -13.297 4.012 1 95.31 2 GLN B C 1
ATOM 1412 O O . GLN B 1 2 ? -10.836 -13.266 5.145 1 95.31 2 GLN B O 1
ATOM 1417 N N . LEU B 1 3 ? -9.148 -13.188 3.697 1 97.38 3 LEU B N 1
ATOM 1418 C CA . LEU B 1 3 ? -8.148 -12.844 4.699 1 97.38 3 LEU B CA 1
ATOM 1419 C C . LEU B 1 3 ? -7.375 -11.594 4.293 1 97.38 3 LEU B C 1
ATOM 1421 O O . LEU B 1 3 ? -6.695 -11.586 3.264 1 97.38 3 LEU B O 1
ATOM 1425 N N . ALA B 1 4 ? -7.555 -10.531 5.059 1 98.06 4 ALA B N 1
ATOM 1426 C CA . ALA B 1 4 ? -6.738 -9.328 4.879 1 98.06 4 ALA B CA 1
ATOM 1427 C C . ALA B 1 4 ? -5.48 -9.391 5.742 1 98.06 4 ALA B C 1
ATOM 1429 O O . ALA B 1 4 ? -5.551 -9.727 6.93 1 98.06 4 ALA B O 1
ATOM 1430 N N . ILE B 1 5 ? -4.328 -9.023 5.133 1 98.62 5 ILE B N 1
ATOM 1431 C CA . ILE B 1 5 ? -3.125 -9.039 5.953 1 98.62 5 ILE B CA 1
ATOM 1432 C C . ILE B 1 5 ? -2.287 -7.793 5.668 1 98.62 5 ILE B C 1
ATOM 1434 O O . ILE B 1 5 ? -2.336 -7.246 4.566 1 98.62 5 ILE B O 1
ATOM 1438 N N . THR B 1 6 ? -1.542 -7.332 6.625 1 98.62 6 THR B N 1
ATOM 1439 C CA . THR B 1 6 ? -0.441 -6.387 6.473 1 98.62 6 THR B CA 1
ATOM 1440 C C . THR B 1 6 ? 0.881 -7.023 6.887 1 98.62 6 THR B C 1
ATOM 1442 O O . THR B 1 6 ? 0.914 -7.859 7.793 1 98.62 6 THR B O 1
ATOM 1445 N N . VAL B 1 7 ? 1.896 -6.656 6.23 1 98.75 7 VAL B N 1
ATOM 1446 C CA . VAL B 1 7 ? 3.207 -7.23 6.516 1 98.75 7 VAL B CA 1
ATOM 1447 C C . VAL B 1 7 ? 4.254 -6.121 6.562 1 98.75 7 VAL B C 1
ATOM 1449 O O . VAL B 1 7 ? 4.258 -5.223 5.719 1 98.75 7 VAL B O 1
ATOM 1452 N N . LEU B 1 8 ? 5.109 -6.164 7.582 1 98.62 8 LEU B N 1
ATOM 1453 C CA . LEU B 1 8 ? 6.262 -5.273 7.715 1 98.62 8 LEU B CA 1
ATOM 1454 C C . LEU B 1 8 ? 7.527 -6.066 8.023 1 98.62 8 LEU B C 1
ATOM 1456 O O . LEU B 1 8 ? 7.543 -6.887 8.945 1 98.62 8 LEU B O 1
ATOM 1460 N N . GLY B 1 9 ? 8.539 -5.91 7.215 1 97.75 9 GLY B N 1
ATOM 1461 C CA . GLY B 1 9 ? 9.82 -6.566 7.441 1 97.75 9 GLY B CA 1
ATOM 1462 C C . GLY B 1 9 ? 10.992 -5.809 6.852 1 97.75 9 GLY B C 1
ATOM 1463 O O . GLY B 1 9 ? 10.805 -4.91 6.027 1 97.75 9 GLY B O 1
ATOM 1464 N N . LYS B 1 10 ? 12.141 -6.184 7.348 1 95.44 10 LYS B N 1
ATOM 1465 C CA . LYS B 1 10 ? 13.328 -5.602 6.738 1 95.44 10 LYS B CA 1
ATOM 1466 C C . LYS B 1 10 ? 13.414 -5.953 5.254 1 95.44 10 LYS B C 1
ATOM 1468 O O . LYS B 1 10 ? 13.031 -7.051 4.848 1 95.44 10 LYS B O 1
ATOM 1473 N N . ARG B 1 11 ? 13.984 -5.051 4.465 1 92 11 ARG B N 1
ATOM 1474 C CA . ARG B 1 11 ? 14.125 -5.273 3.029 1 92 11 ARG B CA 1
ATOM 1475 C C . ARG B 1 11 ? 14.867 -6.578 2.744 1 92 11 ARG B C 1
ATOM 1477 O O . ARG B 1 11 ? 14.508 -7.309 1.816 1 92 11 ARG B O 1
ATOM 1484 N N . GLN B 1 12 ? 15.75 -6.914 3.539 1 91.25 12 GLN B N 1
ATOM 1485 C CA . GLN B 1 12 ? 16.609 -8.07 3.334 1 91.25 12 GLN B CA 1
ATOM 1486 C C . GLN B 1 12 ? 15.844 -9.375 3.539 1 91.25 12 GLN B C 1
ATOM 1488 O O . GLN B 1 12 ? 16.312 -10.445 3.137 1 91.25 12 GLN B O 1
ATOM 1493 N N . SER B 1 13 ? 14.758 -9.273 4.156 1 94.25 13 SER B N 1
ATOM 1494 C CA . SER B 1 13 ? 14 -10.484 4.441 1 94.25 13 SER B CA 1
ATOM 1495 C C . SER B 1 13 ? 13.391 -11.07 3.17 1 94.25 13 SER B C 1
ATOM 1497 O O . SER B 1 13 ? 13.031 -12.25 3.129 1 94.25 13 SER B O 1
ATOM 1499 N N . GLN B 1 14 ? 13.258 -10.367 2.125 1 93.88 14 GLN B N 1
ATOM 1500 C CA . GLN B 1 14 ? 12.656 -10.797 0.865 1 93.88 14 GLN B CA 1
ATOM 1501 C C . GLN B 1 14 ? 11.453 -11.703 1.109 1 93.88 14 GLN B C 1
ATOM 1503 O O . GLN B 1 14 ? 11.359 -12.781 0.53 1 93.88 14 GLN B O 1
ATOM 1508 N N . TYR B 1 15 ? 10.508 -11.156 1.928 1 97.5 15 TYR B N 1
ATOM 1509 C CA . TYR B 1 15 ? 9.445 -12.008 2.438 1 97.5 15 TYR B CA 1
ATOM 1510 C C . TYR B 1 15 ? 8.328 -12.164 1.411 1 97.5 15 TYR B C 1
ATOM 1512 O O . TYR B 1 15 ? 7.465 -13.031 1.547 1 97.5 15 TYR B O 1
ATOM 1520 N N . ILE B 1 16 ? 8.312 -11.438 0.382 1 97.06 16 ILE B N 1
ATOM 1521 C CA . ILE B 1 16 ? 7.176 -11.391 -0.529 1 97.06 16 ILE B CA 1
ATOM 1522 C C . ILE B 1 16 ? 7.027 -12.742 -1.23 1 97.06 16 ILE B C 1
ATOM 1524 O O . ILE B 1 16 ? 5.926 -13.297 -1.298 1 97.06 16 ILE B O 1
ATOM 1528 N N . GLU B 1 17 ? 8.125 -13.273 -1.728 1 96.06 17 GLU B N 1
ATOM 1529 C CA . GLU B 1 17 ? 8.086 -14.516 -2.49 1 96.06 17 GLU B CA 1
ATOM 1530 C C . GLU B 1 17 ? 7.586 -15.672 -1.628 1 96.06 17 GLU B C 1
ATOM 1532 O O . GLU B 1 17 ? 6.656 -16.391 -2.014 1 96.06 17 GLU B O 1
ATOM 1537 N N . PRO B 1 18 ? 8.195 -15.859 -0.417 1 97.44 18 PRO B N 1
ATOM 1538 C CA . PRO B 1 18 ? 7.699 -16.953 0.43 1 97.44 18 PRO B CA 1
ATOM 1539 C C . PRO B 1 18 ? 6.219 -16.797 0.78 1 97.44 18 PRO B C 1
ATOM 1541 O O . PRO B 1 18 ? 5.496 -17.781 0.879 1 97.44 18 PRO B O 1
ATOM 1544 N N . ILE B 1 19 ? 5.699 -15.641 1.025 1 97.62 19 ILE B N 1
ATOM 1545 C CA . ILE B 1 19 ? 4.297 -15.422 1.37 1 97.62 19 ILE B CA 1
ATOM 1546 C C . ILE B 1 19 ? 3.412 -15.789 0.18 1 97.62 19 ILE B C 1
ATOM 1548 O O . ILE B 1 19 ? 2.395 -16.469 0.34 1 97.62 19 ILE B O 1
ATOM 1552 N N . LEU B 1 20 ? 3.848 -15.289 -0.999 1 95.81 20 LEU B N 1
ATOM 1553 C CA . LEU B 1 20 ? 3.086 -15.625 -2.195 1 95.81 20 LEU B CA 1
ATOM 1554 C C . LEU B 1 20 ? 3.084 -17.141 -2.432 1 95.81 20 LEU B C 1
ATOM 1556 O O . LEU B 1 20 ? 2.066 -17.703 -2.834 1 95.81 20 LEU B O 1
ATOM 1560 N N . ALA B 1 21 ? 4.211 -17.734 -2.254 1 96 21 ALA B N 1
ATOM 1561 C CA . ALA B 1 21 ? 4.305 -19.188 -2.396 1 96 21 ALA B CA 1
ATOM 1562 C C . ALA B 1 21 ? 3.363 -19.891 -1.426 1 96 21 ALA B C 1
ATOM 1564 O O . ALA B 1 21 ? 2.732 -20.891 -1.781 1 96 21 ALA B O 1
ATOM 1565 N N . ALA B 1 22 ? 3.326 -19.406 -0.21 1 97.19 22 ALA B N 1
ATOM 1566 C CA . ALA B 1 22 ? 2.428 -19.984 0.79 1 97.19 22 ALA B CA 1
ATOM 1567 C C . ALA B 1 22 ? 0.972 -19.875 0.344 1 97.19 22 ALA B C 1
ATOM 1569 O O . ALA B 1 22 ? 0.198 -20.812 0.501 1 97.19 22 ALA B O 1
ATOM 1570 N N . VAL B 1 23 ? 0.594 -18.75 -0.167 1 96.12 23 VAL B N 1
ATOM 1571 C CA . VAL B 1 23 ? -0.766 -18.531 -0.649 1 96.12 23 VAL B CA 1
ATOM 1572 C C . VAL B 1 23 ? -1.104 -19.562 -1.721 1 96.12 23 VAL B C 1
ATOM 1574 O O . VAL B 1 23 ? -2.174 -20.172 -1.685 1 96.12 23 VAL B O 1
ATOM 1577 N N . SER B 1 24 ? -0.189 -19.688 -2.643 1 93.75 24 SER B N 1
ATOM 1578 C CA . SER B 1 24 ? -0.377 -20.656 -3.725 1 93.75 24 SER B CA 1
ATOM 1579 C C . SER B 1 24 ? -0.461 -22.078 -3.191 1 93.75 24 SER B C 1
ATOM 1581 O O . SER B 1 24 ? -1.351 -22.844 -3.576 1 93.75 24 SER B O 1
ATOM 1583 N N . ARG B 1 25 ? 0.448 -22.422 -2.32 1 94.38 25 ARG B N 1
ATOM 1584 C CA . ARG B 1 25 ? 0.531 -23.766 -1.761 1 94.38 25 ARG B CA 1
ATOM 1585 C C . ARG B 1 25 ? -0.759 -24.141 -1.037 1 94.38 25 ARG B C 1
ATOM 1587 O O . ARG B 1 25 ? -1.183 -25.297 -1.068 1 94.38 25 ARG B O 1
ATOM 1594 N N . CYS B 1 26 ? -1.38 -23.219 -0.38 1 96.12 26 CYS B N 1
ATOM 1595 C CA . CYS B 1 26 ? -2.584 -23.469 0.403 1 96.12 26 CYS B CA 1
ATOM 1596 C C . CYS B 1 26 ? -3.832 -23.359 -0.464 1 96.12 26 CYS B C 1
ATOM 1598 O O . CYS B 1 26 ? -4.953 -23.312 0.053 1 96.12 26 CYS B O 1
ATOM 1600 N N . LYS B 1 27 ? -3.607 -23.188 -1.776 1 93.56 27 LYS B N 1
ATOM 1601 C CA . LYS B 1 27 ? -4.684 -23.141 -2.762 1 93.56 27 LYS B CA 1
ATOM 1602 C C . LYS B 1 27 ? -5.578 -21.922 -2.533 1 93.56 27 LYS B C 1
ATOM 1604 O O . LYS B 1 27 ? -6.801 -22.016 -2.617 1 93.56 27 LYS B O 1
ATOM 1609 N N . CYS B 1 28 ? -4.984 -20.875 -2.113 1 94.69 28 CYS B N 1
ATOM 1610 C CA . CYS B 1 28 ? -5.656 -19.578 -2.016 1 94.69 28 CYS B CA 1
ATOM 1611 C C . CYS B 1 28 ? -5.301 -18.688 -3.197 1 94.69 28 CYS B C 1
ATOM 1613 O O . CYS B 1 28 ? -4.426 -19.031 -3.996 1 94.69 28 CYS B O 1
ATOM 1615 N N . SER B 1 29 ? -6.023 -17.562 -3.34 1 92.06 29 SER B N 1
ATOM 1616 C CA . SER B 1 29 ? -5.77 -16.625 -4.422 1 92.06 29 SER B CA 1
ATOM 1617 C C . SER B 1 29 ? -5.676 -15.195 -3.896 1 92.06 29 SER B C 1
ATOM 1619 O O . SER B 1 29 ? -6.297 -14.859 -2.887 1 92.06 29 SER B O 1
ATOM 1621 N N . ILE B 1 30 ? -4.918 -14.406 -4.609 1 93.69 30 ILE B N 1
ATOM 1622 C CA . ILE B 1 30 ? -4.754 -13.008 -4.234 1 93.69 30 ILE B CA 1
ATOM 1623 C C . ILE B 1 30 ? -5.812 -12.164 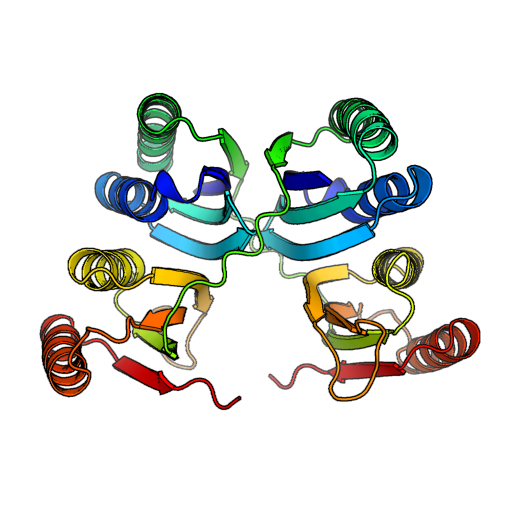-4.938 1 93.69 30 ILE B C 1
ATOM 1625 O O . ILE B 1 30 ? -5.914 -12.18 -6.168 1 93.69 30 ILE B O 1
ATOM 1629 N N . ALA B 1 31 ? -6.594 -11.461 -4.223 1 92.38 31 ALA B N 1
ATOM 1630 C CA . ALA B 1 31 ? -7.566 -10.539 -4.805 1 92.38 31 ALA B CA 1
ATOM 1631 C C . ALA B 1 31 ? -6.957 -9.156 -5.012 1 92.38 31 ALA B C 1
ATOM 1633 O O . ALA B 1 31 ? -7.277 -8.469 -5.984 1 92.38 31 ALA B O 1
ATOM 1634 N N . GLU B 1 32 ? -6.145 -8.742 -4.129 1 94 32 GLU B N 1
ATOM 1635 C CA . GLU B 1 32 ? -5.469 -7.449 -4.18 1 94 32 GLU B CA 1
ATOM 1636 C C . GLU B 1 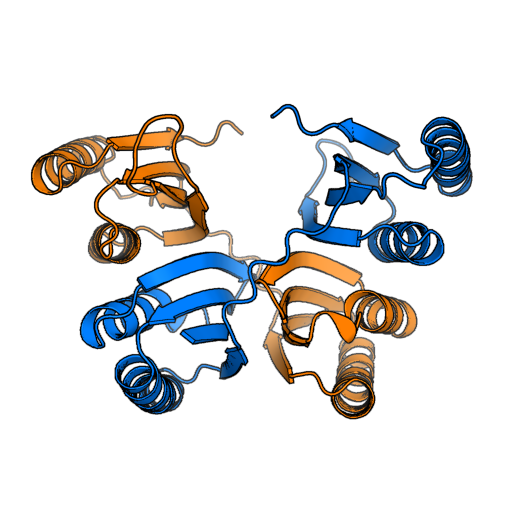32 ? -4.137 -7.496 -3.438 1 94 32 GLU B C 1
ATOM 1638 O O . GLU B 1 32 ? -4.027 -8.133 -2.387 1 94 32 GLU B O 1
ATOM 1643 N N . ILE B 1 33 ? -3.164 -6.809 -3.92 1 96.44 33 ILE B N 1
ATOM 1644 C CA . ILE B 1 33 ? -1.874 -6.738 -3.244 1 96.44 33 ILE B CA 1
ATOM 1645 C C . ILE B 1 33 ? -1.219 -5.387 -3.523 1 96.44 33 ILE B C 1
ATOM 1647 O O . ILE B 1 33 ? -1.294 -4.871 -4.641 1 96.44 33 ILE B O 1
ATOM 1651 N N . ARG B 1 34 ? -0.604 -4.848 -2.535 1 97.5 34 ARG B N 1
ATOM 1652 C CA . ARG B 1 34 ? 0.271 -3.686 -2.639 1 97.5 34 ARG B CA 1
ATOM 1653 C C . ARG B 1 34 ? 1.515 -3.857 -1.773 1 97.5 34 ARG B C 1
ATOM 1655 O O . ARG B 1 34 ? 1.43 -4.348 -0.646 1 97.5 34 ARG B O 1
ATOM 1662 N N . SER B 1 35 ? 2.611 -3.525 -2.312 1 98 35 SER B N 1
ATOM 1663 C CA . SER B 1 35 ? 3.859 -3.576 -1.559 1 98 35 SER B CA 1
ATOM 1664 C C . SER B 1 35 ? 4.809 -2.463 -1.987 1 98 35 SER B C 1
ATOM 1666 O O . SER B 1 35 ? 4.789 -2.033 -3.143 1 98 35 SER B O 1
ATOM 1668 N N . THR B 1 36 ? 5.59 -1.939 -1.109 1 96.88 36 THR B N 1
ATOM 1669 C CA . THR B 1 36 ? 6.582 -0.92 -1.429 1 96.88 36 THR B CA 1
ATOM 1670 C C . THR B 1 36 ? 7.777 -1.016 -0.486 1 96.88 36 THR B C 1
ATOM 1672 O O . THR B 1 36 ? 7.625 -1.364 0.687 1 96.88 36 THR B O 1
ATOM 1675 N N . ASP B 1 37 ? 8.891 -0.706 -1.014 1 94.69 37 ASP B N 1
ATOM 1676 C CA . ASP B 1 37 ? 10.047 -0.508 -0.149 1 94.69 37 ASP B CA 1
ATOM 1677 C C . ASP B 1 37 ? 10.008 0.864 0.52 1 94.69 37 ASP B C 1
ATOM 1679 O O . ASP B 1 37 ? 9.836 1.883 -0.152 1 94.69 37 ASP B O 1
ATOM 1683 N N . LEU B 1 38 ? 10.062 0.897 1.825 1 93.75 38 LEU B N 1
ATOM 1684 C CA . LEU B 1 38 ? 10.141 2.105 2.641 1 93.75 38 LEU B CA 1
ATOM 1685 C C . LEU B 1 38 ? 11.539 2.289 3.207 1 93.75 38 LEU B C 1
ATOM 1687 O O . LEU B 1 38 ? 11.766 2.096 4.406 1 93.75 38 LEU B O 1
ATOM 1691 N N . ALA B 1 39 ? 12.484 2.684 2.328 1 89.94 39 ALA B N 1
ATOM 1692 C CA . ALA B 1 39 ? 13.891 2.797 2.699 1 89.94 39 ALA B CA 1
ATOM 1693 C C . ALA B 1 39 ? 14.461 1.441 3.102 1 89.94 39 ALA B C 1
ATOM 1695 O O . ALA B 1 39 ? 14.703 0.583 2.248 1 89.94 39 ALA B O 1
ATOM 1696 N N . GLU B 1 40 ? 14.523 1.131 4.449 1 91.69 40 GLU B N 1
ATOM 1697 C CA . GLU B 1 40 ? 15.195 -0.093 4.879 1 91.69 40 GLU B CA 1
ATOM 1698 C C . GLU B 1 40 ? 14.188 -1.204 5.16 1 91.69 40 GLU B C 1
ATOM 1700 O O . GLU B 1 40 ? 14.562 -2.314 5.535 1 91.69 40 GLU B O 1
ATOM 1705 N N . SER B 1 41 ? 12.938 -0.922 4.949 1 95.75 41 SER B N 1
ATOM 1706 C CA . SER B 1 41 ? 11.883 -1.896 5.188 1 95.75 41 SER B CA 1
ATOM 1707 C C . SER B 1 41 ? 10.977 -2.043 3.967 1 95.75 41 SER B C 1
ATOM 1709 O O . SER B 1 41 ? 10.914 -1.144 3.127 1 95.75 41 SER B O 1
ATOM 1711 N N . THR B 1 42 ? 10.422 -3.178 3.883 1 96.94 42 THR B N 1
ATOM 1712 C CA . THR B 1 42 ? 9.352 -3.406 2.916 1 96.94 42 THR B CA 1
ATOM 1713 C C . THR B 1 42 ? 8.008 -3.547 3.619 1 96.94 42 THR B C 1
ATOM 1715 O O . THR B 1 42 ? 7.902 -4.219 4.648 1 96.94 42 THR B O 1
ATOM 1718 N N . ALA B 1 43 ? 7.027 -2.838 3.133 1 98.44 43 ALA B N 1
ATOM 1719 C CA . ALA B 1 43 ? 5.668 -2.932 3.66 1 98.44 43 ALA B CA 1
ATOM 1720 C C . ALA B 1 43 ? 4.699 -3.422 2.592 1 98.44 43 ALA B C 1
ATOM 1722 O O . ALA B 1 43 ? 4.828 -3.068 1.416 1 98.44 43 ALA B O 1
ATOM 1723 N N . ALA B 1 44 ? 3.725 -4.219 3.047 1 98.56 44 ALA B N 1
ATOM 1724 C CA . ALA B 1 44 ? 2.75 -4.762 2.105 1 98.56 44 ALA B CA 1
ATOM 1725 C C . ALA B 1 44 ? 1.397 -4.977 2.779 1 98.56 44 ALA B C 1
ATOM 1727 O O . ALA B 1 44 ? 1.316 -5.078 4.004 1 98.56 44 ALA B O 1
ATOM 1728 N N . TYR B 1 45 ? 0.375 -4.938 2.023 1 98.69 45 TYR B N 1
ATOM 1729 C CA . TYR B 1 45 ? -0.909 -5.504 2.424 1 98.69 45 TYR B CA 1
ATOM 1730 C C . TYR B 1 45 ? -1.544 -6.277 1.275 1 98.69 45 TYR B C 1
ATOM 1732 O O . TYR B 1 45 ? -1.281 -5.992 0.104 1 98.69 45 TYR B O 1
ATOM 1740 N N . MET B 1 46 ? -2.379 -7.293 1.666 1 97.38 46 MET B N 1
ATOM 1741 C CA . MET B 1 46 ? -2.99 -8.188 0.687 1 97.38 46 MET B CA 1
ATOM 1742 C C . MET B 1 46 ? -4.387 -8.602 1.13 1 97.38 46 MET B C 1
ATOM 1744 O O . MET B 1 46 ? -4.656 -8.719 2.326 1 97.38 46 MET B O 1
ATOM 1748 N N . LEU B 1 47 ? -5.223 -8.727 0.144 1 96.31 47 LEU B N 1
ATOM 1749 C CA . LEU B 1 47 ? -6.492 -9.422 0.329 1 96.31 47 LEU B CA 1
ATOM 1750 C C . LEU B 1 47 ? -6.461 -10.797 -0.335 1 96.31 47 LEU B C 1
ATOM 1752 O O . LEU B 1 47 ? -6.301 -10.898 -1.553 1 96.31 47 LEU B O 1
ATOM 1756 N N . ILE B 1 48 ? -6.594 -11.789 0.486 1 96 48 ILE B N 1
ATOM 1757 C CA . ILE B 1 48 ? -6.473 -13.172 0.034 1 96 48 ILE B CA 1
ATOM 1758 C C . ILE B 1 48 ? -7.828 -13.867 0.133 1 96 48 ILE B C 1
ATOM 1760 O O . ILE B 1 48 ? -8.57 -13.664 1.097 1 96 48 ILE B O 1
ATOM 1764 N N . GLU B 1 49 ? -8.086 -14.711 -0.836 1 94.25 49 GLU B N 1
ATOM 1765 C CA . GLU B 1 49 ? -9.352 -15.43 -0.859 1 94.25 49 GLU B CA 1
ATOM 1766 C C . GLU B 1 49 ? -9.141 -16.938 -0.88 1 94.25 49 GLU B C 1
ATOM 1768 O O . GLU B 1 49 ? -8.188 -17.422 -1.493 1 94.25 49 GLU B O 1
ATOM 1773 N N . GLY B 1 50 ? -10.016 -17.625 -0.274 1 94.62 50 GLY B N 1
ATOM 1774 C CA . GLY B 1 50 ? -10 -19.078 -0.274 1 94.62 50 GLY B CA 1
ATOM 1775 C C . GLY B 1 50 ? -11.094 -19.688 0.578 1 94.62 50 GLY B C 1
ATOM 1776 O O . GLY B 1 50 ? -11.789 -18.969 1.305 1 94.62 50 GLY B O 1
ATOM 1777 N N . ASN B 1 51 ? -11.211 -21.016 0.434 1 94.94 51 ASN B N 1
ATOM 1778 C CA . ASN B 1 51 ? -12.125 -21.703 1.334 1 94.94 51 ASN B CA 1
ATOM 1779 C C . ASN B 1 51 ? -11.633 -21.672 2.777 1 94.94 51 ASN B C 1
ATOM 1781 O O . ASN B 1 51 ? -10.453 -21.438 3.025 1 94.94 51 ASN B O 1
ATOM 1785 N N . TRP B 1 52 ? -12.547 -21.922 3.729 1 94.38 52 TRP B N 1
ATOM 1786 C CA . TRP B 1 52 ? -12.25 -21.766 5.148 1 94.38 52 TRP B CA 1
ATOM 1787 C C . TRP B 1 52 ? -11.078 -22.641 5.559 1 94.38 52 TRP B C 1
ATOM 1789 O O . TRP B 1 52 ? -10.227 -22.219 6.344 1 94.38 52 TRP B O 1
ATOM 1799 N N . ASN B 1 53 ? -11.07 -23.797 5.055 1 96.69 53 ASN B N 1
ATOM 1800 C CA . ASN B 1 53 ? -10.008 -24.719 5.422 1 96.69 53 ASN B CA 1
ATOM 1801 C C . ASN B 1 53 ? -8.656 -24.281 4.859 1 96.69 53 ASN B C 1
ATOM 1803 O O . ASN B 1 53 ? -7.629 -24.422 5.52 1 96.69 53 ASN B O 1
ATOM 1807 N N . HIS B 1 54 ? -8.672 -23.766 3.645 1 96.94 54 HIS B N 1
ATOM 1808 C CA . HIS B 1 54 ? -7.453 -23.266 3.016 1 96.94 54 HIS B CA 1
ATOM 1809 C C . HIS B 1 54 ? -6.922 -22.031 3.727 1 96.94 54 HIS B C 1
ATOM 1811 O O . HIS B 1 54 ? -5.715 -21.906 3.941 1 96.94 54 HIS B O 1
ATOM 1817 N N . ILE B 1 55 ? -7.77 -21.188 4.117 1 97.25 55 ILE B N 1
ATOM 1818 C CA . ILE B 1 55 ? -7.387 -19.969 4.844 1 97.25 55 ILE B CA 1
ATOM 1819 C C . ILE B 1 55 ? -6.789 -20.344 6.195 1 97.25 55 ILE B C 1
ATOM 1821 O O . ILE B 1 55 ? -5.789 -19.766 6.621 1 97.25 55 ILE B O 1
ATOM 1825 N N . ALA B 1 56 ? -7.453 -21.281 6.82 1 97.56 56 ALA B N 1
ATOM 1826 C CA . ALA B 1 56 ? -6.938 -21.734 8.109 1 97.56 56 ALA B CA 1
ATOM 1827 C C . ALA B 1 56 ? -5.516 -22.281 7.973 1 97.56 56 ALA B C 1
ATOM 1829 O O . ALA B 1 56 ? -4.648 -21.969 8.797 1 97.56 56 ALA B O 1
ATOM 1830 N N . LYS B 1 57 ? -5.301 -23.062 7.004 1 98.06 57 LYS B N 1
ATOM 1831 C CA . LYS B 1 57 ? -3.973 -23.594 6.73 1 98.06 57 LYS B CA 1
ATOM 1832 C C . LYS B 1 57 ? -2.975 -22.469 6.453 1 98.06 57 LYS B C 1
ATOM 1834 O O . LYS B 1 57 ? -1.843 -22.516 6.941 1 98.06 57 LYS B O 1
ATOM 1839 N N . LEU B 1 58 ? -3.406 -21.5 5.648 1 98.19 58 LEU B N 1
ATOM 1840 C CA . LEU B 1 58 ? -2.551 -20.359 5.309 1 98.19 58 LEU B CA 1
ATOM 1841 C C . LEU B 1 58 ? -2.17 -19.578 6.559 1 98.19 58 LEU B C 1
ATOM 1843 O O . LEU B 1 58 ? -1.012 -19.188 6.723 1 98.19 58 LEU B O 1
ATOM 1847 N N . GLU B 1 59 ? -3.096 -19.344 7.422 1 98.12 59 GLU B N 1
ATOM 1848 C CA . GLU B 1 59 ? -2.82 -18.609 8.656 1 98.12 59 GLU B CA 1
ATOM 1849 C C . GLU B 1 59 ? -1.72 -19.297 9.461 1 98.12 59 GLU B C 1
ATOM 1851 O O . GLU B 1 59 ? -0.85 -18.625 10.023 1 98.12 59 GLU B O 1
ATOM 1856 N N . ASN B 1 60 ? -1.818 -20.562 9.531 1 98.19 60 ASN B N 1
ATOM 1857 C CA . ASN B 1 60 ? -0.798 -21.328 10.25 1 98.19 60 ASN B CA 1
ATOM 1858 C C . ASN B 1 60 ? 0.57 -21.188 9.586 1 98.19 60 ASN B C 1
ATOM 1860 O O . ASN B 1 60 ? 1.582 -21.016 10.266 1 98.19 60 ASN B O 1
ATOM 1864 N N . LEU B 1 61 ? 0.56 -21.312 8.328 1 98.12 61 LEU B N 1
ATOM 1865 C CA . LEU B 1 61 ? 1.814 -21.188 7.598 1 98.12 61 LEU B CA 1
ATOM 1866 C C . LEU B 1 61 ? 2.4 -19.797 7.758 1 98.12 61 LEU B C 1
ATOM 1868 O O . LEU B 1 61 ? 3.619 -19.641 7.871 1 98.12 61 LEU B O 1
ATOM 1872 N N . LEU B 1 62 ? 1.539 -18.766 7.754 1 98.44 62 LEU B N 1
ATOM 1873 C CA . LEU B 1 62 ? 1.991 -17.391 7.93 1 98.44 62 LEU B CA 1
ATOM 1874 C C . LEU B 1 62 ? 2.617 -17.188 9.305 1 98.44 62 LEU B C 1
ATOM 1876 O O . LEU B 1 62 ? 3.559 -16.406 9.453 1 98.44 62 LEU B O 1
ATOM 1880 N N . GLU B 1 63 ? 2.104 -17.891 10.281 1 98.06 63 GLU B N 1
ATOM 1881 C CA . GLU B 1 63 ? 2.688 -17.844 11.617 1 98.06 63 GLU B CA 1
ATOM 1882 C C . GLU B 1 63 ? 4.121 -18.359 11.617 1 98.06 63 GLU B C 1
ATOM 1884 O O . GLU B 1 63 ? 5.004 -17.766 12.242 1 98.06 63 GLU B O 1
ATOM 1889 N N . THR B 1 64 ? 4.305 -19.406 10.914 1 98.12 64 THR B N 1
ATOM 1890 C CA . THR B 1 64 ? 5.633 -20 10.797 1 98.12 64 THR B CA 1
ATOM 1891 C C . THR B 1 64 ? 6.574 -19.078 10.039 1 98.12 64 THR B C 1
ATOM 1893 O O . THR B 1 64 ? 7.719 -18.875 10.453 1 98.12 64 THR B O 1
ATOM 1896 N N . LEU B 1 65 ? 6.102 -18.5 8.961 1 98.06 65 LEU B N 1
ATOM 1897 C CA . LEU B 1 65 ? 6.914 -17.625 8.141 1 98.06 65 LEU B CA 1
ATOM 1898 C C . LEU B 1 65 ? 7.32 -16.375 8.922 1 98.06 65 LEU B C 1
ATOM 1900 O O . LEU B 1 65 ? 8.43 -15.859 8.742 1 98.06 65 LEU B O 1
ATOM 1904 N N . GLN B 1 66 ? 6.371 -15.891 9.727 1 98.12 66 GLN B N 1
ATOM 1905 C CA . GLN B 1 66 ? 6.641 -14.719 10.547 1 98.12 66 GLN B CA 1
ATOM 1906 C C . GLN B 1 66 ? 7.859 -14.938 11.445 1 98.12 66 GLN B C 1
ATOM 1908 O O . GLN B 1 66 ? 8.719 -14.055 11.562 1 98.12 66 GLN B O 1
ATOM 1913 N N . LYS B 1 67 ? 7.938 -16.047 12.016 1 97.94 67 LYS B N 1
ATOM 1914 C CA . LYS B 1 67 ? 9.047 -16.391 12.906 1 97.94 67 LYS B CA 1
ATOM 1915 C C . LYS B 1 67 ? 10.328 -16.625 12.117 1 97.94 67 LYS B C 1
ATOM 1917 O O . LYS B 1 67 ? 11.383 -16.109 12.469 1 97.94 67 LYS B O 1
ATOM 1922 N N . GLN B 1 68 ? 10.234 -17.359 11.078 1 98 68 GLN B N 1
ATOM 1923 C CA . GLN B 1 68 ? 11.391 -17.766 10.281 1 98 68 GLN B CA 1
ATOM 1924 C C . GLN B 1 68 ? 12.055 -16.562 9.617 1 98 68 GLN B C 1
ATOM 1926 O O . GLN B 1 68 ? 13.281 -16.484 9.539 1 98 68 GLN B O 1
ATOM 1931 N N . LEU B 1 69 ? 11.273 -15.648 9.141 1 97.88 69 LEU B N 1
ATOM 1932 C CA . LEU B 1 69 ? 11.781 -14.539 8.336 1 97.88 69 LEU B CA 1
ATOM 1933 C C . LEU B 1 69 ? 11.938 -13.281 9.188 1 97.88 69 LEU B C 1
ATOM 1935 O O . LEU B 1 69 ? 12.414 -12.25 8.695 1 97.88 69 LEU B O 1
ATOM 1939 N N . LYS B 1 70 ? 11.539 -13.32 10.453 1 97.31 70 LYS B N 1
ATOM 1940 C CA . LYS B 1 70 ? 11.602 -12.195 11.383 1 97.31 70 LYS B CA 1
ATOM 1941 C C . LYS B 1 70 ? 10.852 -10.984 10.836 1 97.31 70 LYS B C 1
ATOM 1943 O O . LYS B 1 70 ? 11.398 -9.875 10.797 1 97.31 70 LYS B O 1
ATOM 1948 N N . ILE B 1 71 ? 9.641 -11.18 10.438 1 98.25 71 ILE B N 1
ATOM 1949 C CA . ILE B 1 71 ? 8.758 -10.133 9.93 1 98.25 71 ILE B CA 1
ATOM 1950 C C . ILE B 1 71 ? 7.504 -10.055 10.789 1 98.25 71 ILE B C 1
ATOM 1952 O O . ILE B 1 71 ? 7.285 -10.898 11.664 1 98.25 71 ILE B O 1
ATOM 1956 N N . GLN B 1 72 ? 6.766 -8.977 10.664 1 98.19 72 GLN B N 1
ATOM 1957 C CA . GLN B 1 72 ? 5.52 -8.773 11.398 1 98.19 72 GLN B CA 1
ATOM 1958 C C . GLN B 1 72 ? 4.312 -8.867 10.469 1 98.19 72 GLN B C 1
ATOM 1960 O O . GLN B 1 72 ? 4.223 -8.133 9.484 1 98.19 72 GLN B O 1
ATOM 1965 N N . ILE B 1 73 ? 3.395 -9.773 10.805 1 98.56 73 ILE B N 1
ATOM 1966 C CA . ILE B 1 73 ? 2.191 -9.961 10 1 98.56 73 ILE B CA 1
ATOM 1967 C C . ILE B 1 73 ? 0.952 -9.773 10.875 1 98.56 73 ILE B C 1
ATOM 1969 O O . ILE B 1 73 ? 0.828 -10.398 11.93 1 98.56 73 ILE B O 1
ATOM 1973 N N . HIS B 1 74 ? 0.075 -8.914 10.492 1 98.19 74 HIS B N 1
ATOM 1974 C CA . HIS B 1 74 ? -1.265 -8.867 11.07 1 98.19 74 HIS B CA 1
ATOM 1975 C C . HIS B 1 74 ? -2.293 -9.469 10.117 1 98.19 74 HIS B C 1
ATOM 1977 O O . HIS B 1 74 ? -2.195 -9.297 8.898 1 98.19 74 HIS B O 1
ATOM 1983 N N . LYS B 1 75 ? -3.234 -10.109 10.711 1 97.81 75 LYS B N 1
ATOM 1984 C CA . LYS B 1 75 ? -4.238 -10.812 9.922 1 97.81 75 LYS B CA 1
ATOM 1985 C C . LYS B 1 75 ? -5.648 -10.492 10.414 1 97.81 75 LYS B C 1
ATOM 1987 O O . LYS B 1 75 ? -5.875 -10.367 11.617 1 97.81 75 LYS B O 1
ATOM 1992 N N . ALA B 1 76 ? -6.57 -10.422 9.492 1 96.88 76 ALA B N 1
ATOM 1993 C CA . ALA B 1 76 ? -7.984 -10.258 9.812 1 96.88 76 ALA B CA 1
ATOM 1994 C C . ALA B 1 76 ? -8.859 -11.039 8.836 1 96.88 76 ALA B C 1
ATOM 1996 O O . ALA B 1 76 ? -8.836 -10.789 7.629 1 96.88 76 ALA B O 1
ATOM 1997 N N . ARG B 1 77 ? -9.617 -11.914 9.43 1 95.19 77 ARG B N 1
ATOM 1998 C CA . ARG B 1 77 ? -10.594 -12.625 8.609 1 95.19 77 ARG B CA 1
ATOM 1999 C C . ARG B 1 77 ? -11.844 -11.781 8.375 1 95.19 77 ARG B C 1
ATOM 2001 O O . ARG B 1 77 ? -12.281 -11.055 9.273 1 95.19 77 ARG B O 1
ATOM 2008 N N . GLN B 1 78 ? -12.273 -11.93 7.188 1 91.44 78 GLN B N 1
ATOM 2009 C CA . GLN B 1 78 ? -13.5 -11.195 6.895 1 91.44 78 GLN B CA 1
ATOM 2010 C C . GLN B 1 78 ? -14.359 -11.945 5.879 1 91.44 78 GLN B C 1
ATOM 2012 O O . GLN B 1 78 ? -13.852 -12.789 5.133 1 91.44 78 GLN B O 1
ATOM 2017 N N . GLU B 1 79 ? -15.664 -11.594 5.941 1 83.69 79 GLU B N 1
ATOM 2018 C CA . GLU B 1 79 ? -16.578 -12.188 4.977 1 83.69 79 GLU B CA 1
ATOM 2019 C C . GLU B 1 79 ? -16.609 -11.391 3.678 1 83.69 79 GLU B C 1
ATOM 2021 O O . GLU B 1 79 ? -16.391 -10.172 3.686 1 83.69 79 GLU B O 1
ATOM 2026 N N . LYS B 1 80 ? -16.609 -12.172 2.631 1 74.31 80 LYS B N 1
ATOM 2027 C CA . LYS B 1 80 ? -16.734 -11.5 1.337 1 74.31 80 LYS B CA 1
ATOM 2028 C C . LYS B 1 80 ? -18.047 -10.734 1.23 1 74.31 80 LYS B C 1
ATOM 2030 O O . LYS B 1 80 ? -19.125 -11.328 1.23 1 74.31 80 LYS B O 1
ATOM 2035 N N . THR B 1 81 ? -18.062 -9.406 1.687 1 68.12 81 THR B N 1
ATOM 2036 C CA . THR B 1 81 ? -19.328 -8.703 1.65 1 68.12 81 THR B CA 1
ATOM 2037 C C . THR B 1 81 ? -19.422 -7.812 0.414 1 68.12 81 THR B C 1
ATOM 2039 O O . THR B 1 81 ? -18.422 -7.258 -0.034 1 68.12 81 THR B O 1
ATOM 2042 N N . GLY B 1 82 ? -19.891 -8.227 -0.707 1 58.5 82 GLY B N 1
ATOM 2043 C CA . GLY B 1 82 ? -20.109 -7.469 -1.932 1 58.5 82 GLY B CA 1
ATOM 2044 C C . GLY B 1 82 ? -20.859 -6.176 -1.71 1 58.5 82 GLY B C 1
ATOM 2045 O O . GLY B 1 82 ? -21.609 -5.73 -2.582 1 58.5 82 GLY B O 1
ATOM 2046 N N . THR B 1 83 ? -20.859 -5.492 -0.596 1 60.09 83 THR B N 1
ATOM 2047 C CA . THR B 1 83 ? -21.734 -4.32 -0.654 1 60.09 83 THR B CA 1
ATOM 2048 C C . THR B 1 83 ? -21.016 -3.154 -1.334 1 60.09 83 THR B C 1
ATOM 2050 O O . THR B 1 83 ? -20.109 -2.561 -0.762 1 60.09 83 THR B O 1
ATOM 2053 N N . PRO B 1 84 ? -21.219 -3.041 -2.652 1 60.94 84 PRO B N 1
ATOM 2054 C CA . PRO B 1 84 ? -20.625 -1.884 -3.318 1 60.94 84 PRO B CA 1
ATOM 2055 C C . PRO B 1 84 ? -21.031 -0.559 -2.676 1 60.94 84 PRO B C 1
ATOM 2057 O O . PRO B 1 84 ? -22.156 -0.413 -2.209 1 60.94 84 PRO B O 1
ATOM 2060 N N . LYS B 1 85 ? -20.062 0.178 -2.258 1 69.25 85 LYS B N 1
ATOM 2061 C CA . LYS B 1 85 ? -20.438 1.532 -1.855 1 69.25 85 LYS B CA 1
ATOM 2062 C C . LYS B 1 85 ? -21.156 2.262 -2.984 1 69.25 85 LYS B C 1
ATOM 2064 O O . LYS B 1 85 ? -20.75 2.174 -4.145 1 69.25 85 LYS B O 1
ATOM 2069 N N . SER B 1 86 ? -22.297 2.811 -2.666 1 80.12 86 SER B N 1
ATOM 2070 C CA . SER B 1 86 ? -23.031 3.598 -3.652 1 80.12 86 SER B CA 1
ATOM 2071 C C . SER B 1 86 ? -22.453 5 -3.783 1 80.12 86 SER B C 1
ATOM 2073 O O . SER B 1 86 ? -22.062 5.613 -2.787 1 80.12 86 SER B O 1
ATOM 2075 N N . GLY B 1 87 ? -22.094 5.406 -5.047 1 89.38 87 GLY B N 1
ATOM 2076 C CA . GLY B 1 87 ? -21.578 6.742 -5.297 1 89.38 87 GLY B CA 1
ATOM 2077 C C . GLY B 1 87 ? -20.719 6.82 -6.543 1 89.38 87 GLY B C 1
ATOM 2078 O O . GLY B 1 87 ? -20.641 5.859 -7.309 1 89.38 87 GLY B O 1
ATOM 2079 N N . LEU B 1 88 ? -20.219 8.094 -6.762 1 90.31 88 LEU B N 1
ATOM 2080 C CA . LEU B 1 88 ? -19.406 8.359 -7.941 1 90.31 88 LEU B C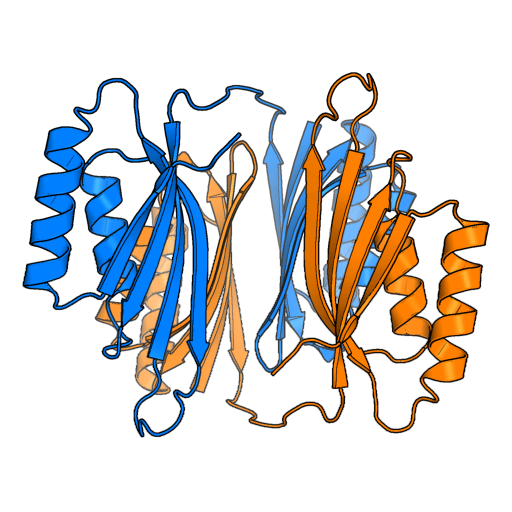A 1
ATOM 2081 C C . LEU B 1 88 ? -17.922 8.398 -7.578 1 90.31 88 LEU B C 1
ATOM 2083 O O . LEU B 1 88 ? -17.516 9.148 -6.688 1 90.31 88 LEU B O 1
ATOM 2087 N N . PRO B 1 89 ? -17.156 7.574 -8.242 1 93.81 89 PRO B N 1
ATOM 2088 C CA . PRO B 1 89 ? -15.727 7.609 -7.957 1 93.81 89 PRO B CA 1
ATOM 2089 C C . PRO B 1 89 ? -15.039 8.828 -8.555 1 93.81 89 PRO B C 1
ATOM 2091 O O . PRO B 1 89 ? -15.312 9.203 -9.703 1 93.81 89 PRO B O 1
ATOM 2094 N N . TYR B 1 90 ? -14.211 9.508 -7.801 1 95.31 90 TYR B N 1
ATOM 2095 C CA . TYR B 1 90 ? -13.43 10.664 -8.203 1 95.31 90 TYR B CA 1
ATOM 2096 C C . TYR B 1 90 ? -11.969 10.508 -7.801 1 95.31 90 TYR B C 1
ATOM 2098 O O . TYR B 1 90 ? -11.656 9.805 -6.836 1 95.31 90 TYR B O 1
ATOM 2106 N N . THR B 1 91 ? -11.148 11.141 -8.516 1 97.06 91 THR B N 1
ATOM 2107 C CA . THR B 1 91 ? -9.75 11.281 -8.125 1 97.06 91 THR B CA 1
ATOM 2108 C C . THR B 1 91 ? -9.477 12.68 -7.586 1 97.06 91 THR B C 1
ATOM 2110 O O . THR B 1 91 ? -9.969 13.672 -8.133 1 97.06 91 THR B O 1
ATOM 2113 N N . LEU B 1 92 ? -8.789 12.734 -6.48 1 96.31 92 LEU B N 1
ATOM 2114 C CA . LEU B 1 92 ? -8.289 13.984 -5.918 1 96.31 92 LEU B CA 1
ATOM 2115 C C . LEU B 1 92 ? -6.766 13.992 -5.871 1 96.31 92 LEU B C 1
ATOM 2117 O O . LEU B 1 92 ? -6.156 13.102 -5.277 1 96.31 92 LEU B O 1
ATOM 2121 N N . GLU B 1 93 ? -6.195 14.938 -6.531 1 95.62 93 GLU B N 1
ATOM 2122 C CA . GLU B 1 93 ? -4.746 15.078 -6.535 1 95.62 93 GLU B CA 1
ATOM 2123 C C . GLU B 1 93 ? -4.328 16.438 -5.984 1 95.62 93 GLU B C 1
ATOM 2125 O O . GLU B 1 93 ? -4.957 17.453 -6.281 1 95.62 93 GLU B O 1
ATOM 2130 N N . ALA B 1 94 ? -3.312 16.391 -5.172 1 93.19 94 ALA B N 1
ATOM 2131 C CA . ALA B 1 94 ? -2.859 17.656 -4.57 1 93.19 94 ALA B CA 1
ATOM 2132 C C . ALA B 1 94 ? -1.341 17.672 -4.418 1 93.19 94 ALA B C 1
ATOM 2134 O O . ALA B 1 94 ? -0.715 16.625 -4.258 1 93.19 94 ALA B O 1
ATOM 2135 N N . MET B 1 95 ? -0.783 18.812 -4.523 1 90.44 95 MET B N 1
ATOM 2136 C CA . MET B 1 95 ? 0.638 19.047 -4.285 1 90.44 95 MET B CA 1
ATOM 2137 C C . MET B 1 95 ? 0.84 20.203 -3.314 1 90.44 95 MET B C 1
ATOM 2139 O O . MET B 1 95 ? 0.124 21.203 -3.379 1 90.44 95 MET B O 1
ATOM 2143 N N . SER B 1 96 ? 1.829 20 -2.51 1 85.75 96 SER B N 1
ATOM 2144 C CA . SER B 1 96 ? 2.092 21.062 -1.551 1 85.75 96 SER B CA 1
ATOM 2145 C C . SER B 1 96 ? 3.58 21.172 -1.242 1 85.75 96 SER B C 1
ATOM 2147 O O . SER B 1 96 ? 4.297 20.172 -1.246 1 85.75 96 SER B O 1
ATOM 2149 N N . LEU B 1 97 ? 4.043 22.453 -1.105 1 75.81 97 LEU B N 1
ATOM 2150 C CA . LEU B 1 97 ? 5.406 22.719 -0.658 1 75.81 97 LEU B CA 1
ATOM 2151 C C . LEU B 1 97 ? 5.504 22.625 0.862 1 75.81 97 LEU B C 1
ATOM 2153 O O . LEU B 1 97 ? 6.602 22.484 1.41 1 75.81 97 LEU B O 1
ATOM 2157 N N . ASP B 1 98 ? 4.535 23.141 1.287 1 63.78 98 ASP B N 1
ATOM 2158 C CA . ASP B 1 98 ? 4.477 23.141 2.746 1 63.78 98 ASP B CA 1
ATOM 2159 C C . ASP B 1 98 ? 4.223 21.734 3.281 1 63.78 98 ASP B C 1
ATOM 2161 O O . ASP B 1 98 ? 3.23 21.094 2.918 1 63.78 98 ASP B O 1
ATOM 2165 N N . GLN B 1 99 ? 5.352 21.281 3.691 1 57.09 99 GLN B N 1
ATOM 2166 C CA . GLN B 1 99 ? 5.379 19.891 4.152 1 57.09 99 GLN B CA 1
ATOM 2167 C C . GLN B 1 99 ? 4.27 19.625 5.164 1 57.09 99 GLN B C 1
ATOM 2169 O O . GLN B 1 99 ? 3.988 18.484 5.496 1 57.09 99 GLN B O 1
ATOM 2174 N N . ASN B 1 100 ? 3.969 20.672 5.828 1 60.62 100 ASN B N 1
ATOM 2175 C CA . ASN B 1 100 ? 3.213 20.156 6.961 1 60.62 100 ASN B CA 1
ATOM 2176 C C . ASN B 1 100 ? 2.066 19.25 6.508 1 60.62 100 ASN B C 1
ATOM 2178 O O . ASN B 1 100 ? 1.85 19.078 5.309 1 60.62 100 ASN B O 1
ATOM 2182 N N . ASP B 1 101 ? 0.927 19.016 7.129 1 72.44 101 ASP B N 1
ATOM 2183 C CA . ASP B 1 101 ? -0.018 17.906 7.273 1 72.44 101 ASP B CA 1
ATOM 2184 C C . ASP B 1 101 ? -1.097 17.969 6.195 1 72.44 101 ASP B C 1
ATOM 2186 O O . ASP B 1 101 ? -2.287 17.844 6.492 1 72.44 101 ASP B O 1
ATOM 2190 N N . ILE B 1 102 ? -0.657 18.234 4.879 1 85.75 102 ILE B N 1
ATOM 2191 C CA . ILE B 1 102 ? -1.671 18.391 3.84 1 85.75 102 ILE B CA 1
ATOM 2192 C C . ILE B 1 102 ? -2.566 17.156 3.809 1 85.75 102 ILE B C 1
ATOM 2194 O O . ILE B 1 102 ? -3.787 17.266 3.678 1 85.75 102 ILE B O 1
ATOM 2198 N N . ILE B 1 103 ? -2.041 16.094 3.951 1 92.31 103 ILE B N 1
ATOM 2199 C CA . ILE B 1 103 ? -2.82 14.867 3.891 1 92.31 103 ILE B CA 1
ATOM 2200 C C . ILE B 1 103 ? -3.873 14.867 4.996 1 92.31 103 ILE B C 1
ATOM 2202 O O . ILE B 1 103 ? -5.035 14.523 4.758 1 92.31 103 ILE B O 1
ATOM 2206 N N . LEU B 1 104 ? -3.449 15.328 6.117 1 92.88 104 LEU B N 1
ATOM 2207 C CA . LEU B 1 104 ? -4.387 15.391 7.234 1 92.88 104 LEU B CA 1
ATOM 2208 C C . LEU B 1 104 ? -5.535 16.344 6.926 1 92.88 104 LEU B C 1
ATOM 2210 O O . LEU B 1 104 ? -6.699 16.031 7.172 1 92.88 104 LEU B O 1
ATOM 2214 N N . SER B 1 105 ? -5.184 17.453 6.387 1 93.12 105 SER B N 1
ATOM 2215 C CA . SER B 1 105 ? -6.199 18.453 6.066 1 93.12 105 SER B CA 1
ATOM 2216 C C . SER B 1 105 ? -7.203 17.922 5.055 1 93.12 105 SER B C 1
ATOM 2218 O O . SER B 1 105 ? -8.414 18.109 5.203 1 93.12 105 SER B O 1
ATOM 2220 N N . ILE B 1 106 ? -6.68 17.297 4.078 1 94.88 106 ILE B N 1
ATOM 2221 C CA . ILE B 1 106 ? -7.539 16.766 3.025 1 94.88 106 ILE B CA 1
ATOM 2222 C C . ILE B 1 106 ? -8.438 15.68 3.6 1 94.88 106 ILE B C 1
ATOM 2224 O O . ILE B 1 106 ? -9.648 15.664 3.354 1 94.88 106 ILE B O 1
ATOM 2228 N N . VAL B 1 107 ? -7.859 14.789 4.379 1 95.38 107 VAL B N 1
ATOM 2229 C CA . VAL B 1 107 ? -8.617 13.688 4.969 1 95.38 107 VAL B CA 1
ATOM 2230 C C . VAL B 1 107 ? -9.719 14.242 5.871 1 95.38 107 VAL B C 1
ATOM 2232 O O . VAL B 1 107 ? -10.859 13.789 5.805 1 95.38 107 VAL B O 1
ATOM 2235 N N . THR B 1 108 ? -9.367 15.211 6.66 1 94.69 108 THR B N 1
ATOM 2236 C CA . THR B 1 108 ? -10.344 15.836 7.551 1 94.69 108 THR B CA 1
ATOM 2237 C C . THR B 1 108 ? -11.477 16.469 6.75 1 94.69 108 THR B C 1
ATOM 2239 O O . THR B 1 108 ? -12.656 16.297 7.078 1 94.69 108 THR B O 1
ATOM 2242 N N . PHE B 1 109 ? -11.109 17.141 5.715 1 95 109 PHE B N 1
ATOM 2243 C CA . PHE B 1 109 ? -12.078 17.781 4.836 1 95 109 PHE B CA 1
ATOM 2244 C C . PHE B 1 109 ? -13.055 16.75 4.27 1 95 109 PHE B C 1
ATOM 2246 O O . PHE B 1 109 ? -14.273 16.984 4.27 1 95 109 PHE B O 1
ATOM 2253 N N . LEU B 1 110 ? -12.562 15.664 3.777 1 95.38 110 LEU B N 1
ATOM 2254 C CA . LEU B 1 110 ? -13.375 14.641 3.137 1 95.38 110 LEU B CA 1
ATOM 2255 C C . LEU B 1 110 ? -14.289 13.953 4.148 1 95.38 110 LEU B C 1
ATOM 2257 O O . LEU B 1 110 ? -15.477 13.766 3.893 1 95.38 110 LEU B O 1
ATOM 2261 N N . LEU B 1 111 ? -13.719 13.664 5.293 1 93.88 111 LEU B N 1
ATOM 2262 C CA . LEU B 1 111 ? -14.477 12.938 6.301 1 93.88 111 LEU B CA 1
ATOM 2263 C C . LEU B 1 111 ? -15.586 13.805 6.879 1 93.88 111 LEU B C 1
ATOM 2265 O O . LEU B 1 111 ? -16.672 13.312 7.172 1 93.88 111 LEU B O 1
ATOM 2269 N N . GLU B 1 112 ? -15.312 15.023 7.07 1 93.31 112 GLU B N 1
ATOM 2270 C CA . GLU B 1 112 ? -16.312 15.945 7.586 1 93.31 112 GLU B CA 1
ATOM 2271 C C . GLU B 1 112 ? -17.516 16.031 6.652 1 93.31 112 GLU B C 1
ATOM 2273 O O . GLU B 1 112 ? -18.609 16.406 7.074 1 93.31 112 GLU B O 1
ATOM 2278 N N . ARG B 1 113 ? -17.359 15.68 5.469 1 91.62 113 ARG B N 1
ATOM 2279 C CA . ARG B 1 113 ? -18.422 15.781 4.469 1 91.62 113 ARG B CA 1
ATOM 2280 C C . ARG B 1 113 ? -18.953 14.406 4.086 1 91.62 113 ARG B C 1
ATOM 2282 O O . ARG B 1 113 ? -19.641 14.258 3.072 1 91.62 113 ARG B O 1
ATOM 2289 N N . ASN B 1 114 ? -18.5 13.461 4.789 1 90.12 114 ASN B N 1
ATOM 2290 C CA . ASN B 1 114 ? -18.969 12.086 4.645 1 90.12 114 ASN B CA 1
ATOM 2291 C C . ASN B 1 114 ? -18.594 11.508 3.285 1 90.12 114 ASN B C 1
ATOM 2293 O O . ASN B 1 114 ? -19.391 10.805 2.66 1 90.12 114 ASN B O 1
ATOM 2297 N N . ILE B 1 115 ? -17.547 11.938 2.832 1 93.69 115 ILE B N 1
ATOM 2298 C CA . ILE B 1 115 ? -17.016 11.383 1.595 1 93.69 115 ILE B CA 1
ATOM 2299 C C . ILE B 1 115 ? -16.094 10.203 1.913 1 93.69 115 ILE B C 1
ATOM 2301 O O . ILE B 1 115 ? -15.18 10.32 2.732 1 93.69 115 ILE B O 1
ATOM 2305 N N . ALA B 1 116 ? -16.328 9.078 1.26 1 92.88 116 ALA B N 1
ATOM 2306 C CA . ALA B 1 116 ? -15.539 7.879 1.516 1 92.88 116 ALA B CA 1
ATOM 2307 C C . ALA B 1 116 ? -14.188 7.953 0.803 1 92.88 116 ALA B C 1
ATOM 2309 O O . ALA B 1 116 ? -14.109 8.406 -0.342 1 92.88 116 ALA B O 1
ATOM 2310 N N . ILE B 1 117 ? -13.18 7.586 1.51 1 96 117 ILE B N 1
ATOM 2311 C CA . ILE B 1 117 ? -11.844 7.512 0.94 1 96 117 ILE B CA 1
ATOM 2312 C C . ILE B 1 117 ? -11.492 6.059 0.624 1 96 117 ILE B C 1
ATOM 2314 O O . ILE B 1 117 ? -11.414 5.223 1.527 1 96 117 ILE B O 1
ATOM 2318 N N . GLU B 1 118 ? -11.266 5.766 -0.558 1 95.19 118 GLU B N 1
ATOM 2319 C CA . GLU B 1 118 ? -10.992 4.402 -0.992 1 95.19 118 GLU B CA 1
ATOM 2320 C C . GLU B 1 118 ? -9.484 4.129 -1.024 1 95.19 118 GLU B C 1
ATOM 2322 O O . GLU B 1 118 ? -9.039 3.037 -0.66 1 95.19 118 GLU B O 1
ATOM 2327 N N . GLU B 1 119 ? -8.781 5.023 -1.503 1 96.88 119 GLU B N 1
ATOM 2328 C CA . GLU B 1 119 ? -7.332 4.871 -1.621 1 96.88 119 GLU B CA 1
ATOM 2329 C C . GLU B 1 119 ? -6.613 6.184 -1.313 1 96.88 119 GLU B C 1
ATOM 2331 O O . GLU B 1 119 ? -7.094 7.258 -1.679 1 96.88 119 GLU B O 1
ATOM 2336 N N . ILE B 1 120 ? -5.512 6.121 -0.677 1 97.62 120 ILE B N 1
ATOM 2337 C CA . ILE B 1 120 ? -4.605 7.242 -0.462 1 97.62 120 ILE B CA 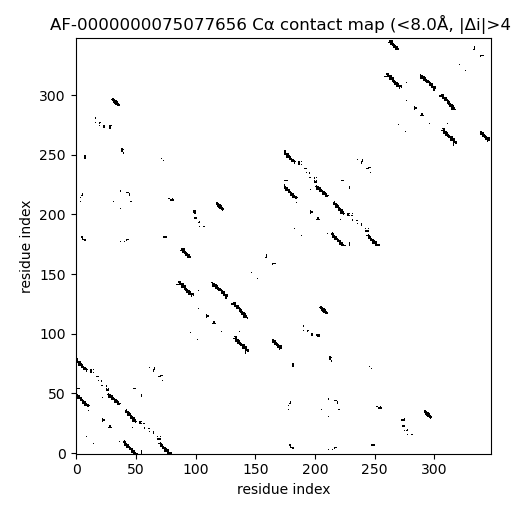1
ATOM 2338 C C . ILE B 1 120 ? -3.201 6.871 -0.936 1 97.62 120 ILE B C 1
ATOM 2340 O O . ILE B 1 120 ? -2.705 5.781 -0.631 1 97.62 120 ILE B O 1
ATOM 2344 N N . LYS B 1 121 ? -2.648 7.695 -1.672 1 96.38 121 LYS B N 1
ATOM 2345 C CA . LYS B 1 121 ? -1.239 7.613 -2.043 1 96.38 121 LYS B CA 1
ATOM 2346 C C . LYS B 1 121 ? -0.537 8.953 -1.828 1 96.38 121 LYS B C 1
ATOM 2348 O O . LYS B 1 121 ? -1.034 9.992 -2.256 1 96.38 121 LYS B O 1
ATOM 2353 N N . GLY B 1 122 ? 0.555 8.953 -1.127 1 94.38 122 GLY B N 1
ATOM 2354 C CA . GLY B 1 122 ? 1.314 10.172 -0.908 1 94.38 122 GLY B CA 1
ATOM 2355 C C . GLY B 1 122 ? 2.811 9.938 -0.817 1 94.38 122 GLY B C 1
ATOM 2356 O O . GLY B 1 122 ? 3.252 8.922 -0.279 1 94.38 122 GLY B O 1
ATOM 2357 N N . TYR B 1 123 ? 3.502 10.828 -1.344 1 91.31 123 TYR B N 1
ATOM 2358 C CA . TYR B 1 123 ? 4.953 10.711 -1.272 1 91.31 123 TYR B CA 1
ATOM 2359 C C . TYR B 1 123 ? 5.625 12.07 -1.434 1 91.31 123 TYR B C 1
ATOM 2361 O O . TYR B 1 123 ? 5.062 12.977 -2.055 1 91.31 123 TYR B O 1
ATOM 2369 N N . ARG B 1 124 ? 6.875 12.094 -0.992 1 88.19 124 ARG B N 1
ATOM 2370 C CA . ARG B 1 124 ? 7.711 13.281 -1.116 1 88.19 124 ARG B CA 1
ATOM 2371 C C . ARG B 1 124 ? 8.75 13.102 -2.217 1 88.19 124 ARG B C 1
ATOM 2373 O O . ARG B 1 124 ? 9.336 12.031 -2.361 1 88.19 124 ARG B O 1
ATOM 2380 N N . TYR B 1 125 ? 8.898 14.148 -2.965 1 84.81 125 TYR B N 1
ATOM 2381 C CA . TYR B 1 125 ? 9.953 14.086 -3.963 1 84.81 125 TYR B CA 1
ATOM 2382 C C . TYR B 1 125 ? 10.609 15.445 -4.156 1 84.81 125 TYR B C 1
ATOM 2384 O O . TYR B 1 125 ? 9.969 16.484 -3.953 1 84.81 125 TYR B O 1
ATOM 2392 N N . PRO B 1 126 ? 11.914 15.344 -4.387 1 78.81 126 PRO B N 1
ATOM 2393 C CA . PRO B 1 126 ? 12.625 16.594 -4.633 1 78.81 126 PRO B CA 1
ATOM 2394 C C . PRO B 1 126 ? 12.18 17.281 -5.922 1 78.81 126 PRO B C 1
ATOM 2396 O O . PRO B 1 126 ? 12.016 16.625 -6.953 1 78.81 126 PRO B O 1
ATOM 2399 N N . ALA B 1 127 ? 11.727 18.484 -5.855 1 73.31 127 ALA B N 1
ATOM 2400 C CA . ALA B 1 127 ? 11.359 19.281 -7.031 1 73.31 127 ALA B CA 1
ATOM 2401 C C . ALA B 1 127 ? 12.586 19.906 -7.672 1 73.31 127 ALA B C 1
ATOM 2403 O O . ALA B 1 127 ? 13.438 20.484 -6.973 1 73.31 127 ALA B O 1
ATOM 2404 N N . PRO B 1 128 ? 12.438 19.719 -9.125 1 70.44 128 PRO B N 1
ATOM 2405 C CA . PRO B 1 128 ? 13.547 20.359 -9.828 1 70.44 128 PRO B CA 1
ATOM 2406 C C . PRO B 1 128 ? 13.617 21.875 -9.555 1 70.44 128 PRO B C 1
ATOM 2408 O O . PRO B 1 128 ? 12.586 22.531 -9.5 1 70.44 128 PRO B O 1
ATOM 2411 N N . TYR B 1 129 ? 14.734 22.25 -9.023 1 71.5 129 TYR B N 1
ATOM 2412 C CA . TYR B 1 129 ? 15.078 23.656 -8.953 1 71.5 129 TYR B CA 1
ATOM 2413 C C . TYR B 1 129 ? 14.578 24.281 -7.652 1 71.5 129 TYR B C 1
ATOM 2415 O O . TYR B 1 129 ? 14.75 25.469 -7.422 1 71.5 129 TYR B O 1
ATOM 2423 N N . ILE B 1 130 ? 13.656 23.484 -6.961 1 69.31 130 ILE B N 1
ATOM 2424 C CA . ILE B 1 130 ? 13.211 24 -5.668 1 69.31 130 ILE B CA 1
ATOM 2425 C C . ILE B 1 130 ? 13.969 23.281 -4.547 1 69.31 130 ILE B C 1
ATOM 2427 O O . ILE B 1 130 ? 14.195 22.078 -4.613 1 69.31 130 ILE B O 1
ATOM 2431 N N . GLN B 1 131 ? 14.484 24.078 -3.629 1 73.56 131 GLN B N 1
ATOM 2432 C CA . GLN B 1 131 ? 15.281 23.5 -2.547 1 73.56 131 GLN B CA 1
ATOM 2433 C C . GLN B 1 131 ? 14.406 22.734 -1.566 1 73.56 131 GLN B C 1
ATOM 2435 O O . GLN B 1 131 ? 14.906 21.922 -0.782 1 73.56 131 GLN B O 1
ATOM 2440 N N . THR B 1 132 ? 13.117 23.047 -1.68 1 79.44 132 THR B N 1
ATOM 2441 C CA . THR B 1 132 ? 12.234 22.375 -0.728 1 79.44 132 THR B CA 1
ATOM 2442 C C . THR B 1 132 ? 11.484 21.234 -1.398 1 79.44 132 THR B C 1
ATOM 2444 O O . THR B 1 132 ? 10.938 21.391 -2.49 1 79.44 132 THR B O 1
ATOM 2447 N N . PRO B 1 133 ? 11.406 20.109 -0.725 1 82.12 133 PRO B N 1
ATOM 2448 C CA . PRO B 1 133 ? 10.68 18.969 -1.306 1 82.12 133 PRO B CA 1
ATOM 2449 C C . PRO B 1 133 ? 9.18 19.234 -1.437 1 82.12 133 PRO B C 1
ATOM 2451 O O . PRO B 1 133 ? 8.617 20.031 -0.673 1 82.12 133 PRO B O 1
ATOM 2454 N N . VAL B 1 134 ? 8.664 18.672 -2.432 1 86.75 134 VAL B N 1
ATOM 2455 C CA . VAL B 1 134 ? 7.223 18.75 -2.674 1 86.75 134 VAL B CA 1
ATOM 2456 C C . VAL B 1 134 ? 6.547 17.453 -2.238 1 86.75 134 VAL B C 1
ATOM 2458 O O . VAL B 1 134 ? 7.094 16.359 -2.434 1 86.75 134 VAL B O 1
ATOM 2461 N N . PHE B 1 135 ? 5.402 17.562 -1.628 1 89.88 135 PHE B N 1
ATOM 2462 C CA . PHE B 1 135 ? 4.609 16.391 -1.274 1 89.88 135 PHE B CA 1
ATOM 2463 C C . PHE B 1 135 ? 3.412 16.25 -2.207 1 89.88 135 PHE B C 1
ATOM 2465 O O . PHE B 1 135 ? 2.594 17.172 -2.324 1 89.88 135 PHE B O 1
ATOM 2472 N N . SER B 1 136 ? 3.35 15.141 -2.836 1 92.31 136 SER B N 1
ATOM 2473 C CA . SER B 1 136 ? 2.246 14.828 -3.742 1 92.31 136 SER B CA 1
ATOM 2474 C C . SER B 1 136 ? 1.292 13.812 -3.123 1 92.31 136 SER B C 1
ATOM 2476 O O . SER B 1 136 ? 1.727 12.859 -2.477 1 92.31 136 SER B O 1
ATOM 2478 N N . THR B 1 137 ? 0.007 14.078 -3.309 1 93.94 137 THR B N 1
ATOM 2479 C CA . THR B 1 137 ? -0.994 13.156 -2.777 1 93.94 137 THR B CA 1
ATOM 2480 C C . THR B 1 137 ? -2.059 12.852 -3.828 1 93.94 137 THR B C 1
ATOM 2482 O O . THR B 1 137 ? -2.459 13.734 -4.59 1 93.94 137 THR B O 1
ATOM 2485 N N . GLN B 1 138 ? -2.498 11.648 -3.863 1 96.38 138 GLN B N 1
ATOM 2486 C CA . GLN B 1 138 ? -3.605 11.195 -4.699 1 96.38 138 GLN B CA 1
ATOM 2487 C C . GLN B 1 138 ? -4.621 10.398 -3.885 1 96.38 138 GLN B C 1
ATOM 2489 O O . GLN B 1 138 ? -4.242 9.523 -3.104 1 96.38 138 GLN B O 1
ATOM 2494 N N . PHE B 1 139 ? -5.883 10.75 -4.117 1 97 139 PHE B N 1
ATOM 2495 C CA . PHE B 1 139 ? -6.977 10.047 -3.457 1 97 139 PHE B CA 1
ATOM 2496 C C . PHE B 1 139 ? -7.953 9.484 -4.48 1 97 139 PHE B C 1
ATOM 2498 O O . PHE B 1 139 ? -8.227 10.117 -5.504 1 97 139 PHE B O 1
ATOM 2505 N N . ILE B 1 140 ? -8.359 8.312 -4.246 1 97 140 ILE B N 1
ATOM 2506 C CA . ILE B 1 140 ? -9.609 7.852 -4.855 1 97 140 ILE B CA 1
ATOM 2507 C C . ILE B 1 140 ? -10.742 7.934 -3.834 1 97 140 ILE B C 1
ATOM 2509 O O . ILE B 1 140 ? -10.672 7.324 -2.766 1 97 140 ILE B O 1
ATOM 2513 N N . ILE B 1 141 ? -11.742 8.68 -4.199 1 95.75 141 ILE B N 1
ATOM 2514 C CA . ILE B 1 141 ? -12.836 8.906 -3.256 1 95.75 141 ILE B CA 1
ATOM 2515 C C . ILE B 1 141 ? -14.164 8.562 -3.916 1 95.75 141 ILE B C 1
ATOM 2517 O O . ILE B 1 141 ? -14.25 8.477 -5.145 1 95.75 141 ILE B O 1
ATOM 2521 N N . ILE B 1 142 ? -15.102 8.273 -3.076 1 94.06 142 ILE B N 1
ATOM 2522 C CA . ILE B 1 142 ? -16.469 8 -3.539 1 94.06 142 ILE B CA 1
ATOM 2523 C C . ILE B 1 142 ? -17.406 9.078 -3.01 1 94.06 142 ILE B C 1
ATOM 2525 O O . ILE B 1 142 ? -17.594 9.203 -1.799 1 94.06 142 ILE B O 1
ATOM 2529 N N . ILE B 1 143 ? -17.984 9.797 -3.879 1 92.69 143 ILE B N 1
ATOM 2530 C CA . ILE B 1 143 ? -18.922 10.852 -3.51 1 92.69 143 ILE B CA 1
ATOM 2531 C C . ILE B 1 143 ? -20.344 10.297 -3.514 1 92.69 143 ILE B C 1
ATOM 2533 O O . ILE B 1 143 ? -20.828 9.828 -4.543 1 92.69 143 ILE B O 1
ATOM 2537 N N . PRO B 1 144 ? -20.938 10.453 -2.404 1 88.69 144 PRO B N 1
ATOM 2538 C CA . PRO B 1 144 ? -22.312 9.938 -2.332 1 88.69 144 PRO B CA 1
ATOM 2539 C C . PRO B 1 144 ? -23.266 10.672 -3.266 1 88.69 144 PRO B C 1
ATOM 2541 O O . PRO B 1 144 ? -23.094 11.867 -3.523 1 88.69 144 PRO B O 1
ATOM 2544 N N . SER B 1 145 ? -24.312 9.938 -3.668 1 83.12 145 SER B N 1
ATOM 2545 C CA . SER B 1 145 ? -25.297 10.484 -4.59 1 83.12 145 SER B CA 1
ATOM 2546 C C . SER B 1 145 ? -26.078 11.625 -3.949 1 83.12 145 SER B C 1
ATOM 2548 O O . SER B 1 145 ? -26.578 12.508 -4.645 1 83.1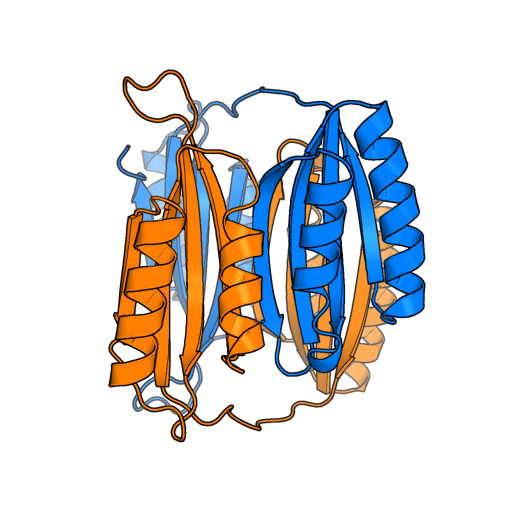2 145 SER B O 1
ATOM 2550 N N . GLU B 1 146 ? -26.156 11.586 -2.752 1 81.81 146 GLU B N 1
ATOM 2551 C CA . GLU B 1 146 ? -26.938 12.594 -2.029 1 81.81 146 GLU B CA 1
ATOM 2552 C C . GLU B 1 146 ? -26.172 13.914 -1.941 1 81.81 146 GLU B C 1
ATOM 2554 O O . GLU B 1 146 ? -26.766 14.961 -1.656 1 81.81 146 GLU B O 1
ATOM 2559 N N . GLN B 1 147 ? -24.969 13.734 -2.166 1 77.5 147 GLN B N 1
ATOM 2560 C CA . GLN B 1 147 ? -24.172 14.953 -2.059 1 77.5 147 GLN B CA 1
ATOM 2561 C C . GLN B 1 147 ? -24.359 15.844 -3.289 1 77.5 147 GLN B C 1
ATOM 2563 O O . GLN B 1 147 ? -24.312 15.359 -4.422 1 77.5 147 GLN B O 1
ATOM 2568 N N . ARG B 1 148 ? -24.594 17.203 -3.023 1 82.19 148 ARG B N 1
ATOM 2569 C CA . ARG B 1 148 ? -24.641 18.188 -4.094 1 82.19 148 ARG B CA 1
ATOM 2570 C C . ARG B 1 148 ? -23.25 18.5 -4.617 1 82.19 148 ARG B C 1
ATOM 2572 O O . ARG B 1 148 ? -22.484 19.203 -3.973 1 82.19 148 ARG B O 1
ATOM 2579 N N . LEU B 1 149 ? -22.906 18.016 -5.727 1 84.94 149 LEU B N 1
ATOM 2580 C CA . LEU B 1 149 ? -21.578 18.094 -6.312 1 84.94 149 LEU B CA 1
ATOM 2581 C C . LEU B 1 149 ? -21.125 19.547 -6.457 1 84.94 149 LEU B C 1
ATOM 2583 O O . LEU B 1 149 ? -19.953 19.859 -6.258 1 84.94 149 LEU B O 1
ATOM 2587 N N . LEU B 1 150 ? -22.062 20.375 -6.809 1 86.06 150 LEU B N 1
ATOM 2588 C CA . LEU B 1 150 ? -21.719 21.781 -6.988 1 86.06 150 LEU B CA 1
ATOM 2589 C C . LEU B 1 150 ? -21.234 22.391 -5.68 1 86.06 150 LEU B C 1
ATOM 2591 O O . LEU B 1 150 ? -20.234 23.109 -5.66 1 86.06 150 LEU B O 1
ATOM 2595 N N . GLN B 1 151 ? -21.906 22.062 -4.676 1 89.94 151 GLN B N 1
ATOM 2596 C CA . GLN B 1 151 ? -21.5 22.562 -3.369 1 89.94 151 GLN B CA 1
ATOM 2597 C C . GLN B 1 151 ? -20.141 22.016 -2.963 1 89.94 151 GLN B C 1
ATOM 2599 O O . GLN B 1 151 ? -19.312 22.75 -2.404 1 89.94 151 GLN B O 1
ATOM 2604 N N . LEU B 1 152 ? -19.938 20.781 -3.191 1 91.5 152 LEU B N 1
ATOM 2605 C CA . LEU B 1 152 ? -18.641 20.172 -2.865 1 91.5 152 LEU B CA 1
ATOM 2606 C C . LEU B 1 152 ? -17.516 20.891 -3.594 1 91.5 152 LEU B C 1
ATOM 2608 O O . LEU B 1 152 ? -16.453 21.141 -3.008 1 91.5 152 LEU B O 1
ATOM 2612 N N . ARG B 1 153 ? -17.719 21.188 -4.812 1 89.75 153 ARG B N 1
ATOM 2613 C CA . ARG B 1 153 ? -16.703 21.859 -5.609 1 89.75 153 ARG B CA 1
ATOM 2614 C C . ARG B 1 153 ? -16.391 23.25 -5.051 1 89.75 153 ARG B C 1
ATOM 2616 O O . ARG B 1 153 ? -15.227 23.656 -4.988 1 89.75 153 ARG B O 1
ATOM 2623 N N . GLU B 1 154 ? -17.375 23.906 -4.691 1 92.75 154 GLU B N 1
ATOM 2624 C CA . GLU B 1 154 ? -17.188 25.234 -4.09 1 92.75 154 GLU B CA 1
ATOM 2625 C C . GLU B 1 154 ? -16.422 25.125 -2.773 1 92.75 154 GLU B C 1
ATOM 2627 O O . GLU B 1 154 ? -15.477 25.875 -2.545 1 92.75 154 GLU B O 1
ATOM 2632 N N . ASP B 1 155 ? -16.891 24.234 -1.93 1 93.62 155 ASP B N 1
ATOM 2633 C CA . ASP B 1 155 ? -16.203 24 -0.661 1 93.62 155 ASP B CA 1
ATOM 2634 C C . ASP B 1 155 ? -14.75 23.641 -0.887 1 93.62 155 ASP B C 1
ATOM 2636 O O . ASP B 1 155 ? -13.867 24.062 -0.143 1 93.62 155 ASP B O 1
ATOM 2640 N N . PHE B 1 156 ? -14.555 22.828 -1.87 1 93.88 156 PHE B N 1
ATOM 2641 C CA . PHE B 1 156 ? -13.219 22.359 -2.188 1 93.88 156 PHE B CA 1
ATOM 2642 C C . PHE B 1 156 ? -12.336 23.5 -2.668 1 93.88 156 PHE B C 1
ATOM 2644 O O . PHE B 1 156 ? -11.172 23.609 -2.27 1 93.88 156 PHE B O 1
ATOM 2651 N N . LEU B 1 157 ? -12.883 24.312 -3.473 1 92.56 157 LEU B N 1
ATOM 2652 C CA . LEU B 1 157 ? -12.141 25.484 -3.955 1 92.56 157 LEU B CA 1
ATOM 2653 C C . LEU B 1 157 ? -11.742 26.391 -2.795 1 92.56 157 LEU B C 1
ATOM 2655 O O . LEU B 1 157 ? -10.609 26.875 -2.75 1 92.56 157 LEU B O 1
ATOM 2659 N N . GLU B 1 158 ? -12.609 26.641 -1.934 1 94.31 158 GLU B N 1
ATOM 2660 C CA . GLU B 1 158 ? -12.32 27.438 -0.75 1 94.31 158 GLU B CA 1
ATOM 2661 C C . GLU B 1 158 ? -11.234 26.797 0.106 1 94.31 158 GLU B C 1
ATOM 2663 O O . GLU B 1 158 ? -10.336 27.469 0.598 1 94.31 158 GLU B O 1
ATOM 2668 N N . PHE B 1 159 ? -11.453 25.5 0.27 1 93.12 159 PHE B N 1
ATOM 2669 C CA . PHE B 1 159 ? -10.461 24.734 1.008 1 93.12 159 PHE B CA 1
ATOM 2670 C C . PHE B 1 159 ? -9.07 24.922 0.416 1 93.12 159 PHE B C 1
ATOM 2672 O O . PHE B 1 159 ? -8.117 25.188 1.143 1 93.12 159 PHE B O 1
ATOM 2679 N N . CYS B 1 160 ? -8.969 24.812 -0.883 1 90.62 160 CYS B N 1
ATOM 2680 C CA . CYS B 1 160 ? -7.691 24.969 -1.578 1 90.62 160 CYS B CA 1
ATOM 2681 C C . CYS B 1 160 ? -7.148 26.391 -1.403 1 90.62 160 CYS B C 1
ATOM 2683 O O . CYS B 1 160 ? -5.949 26.578 -1.2 1 90.62 160 CYS B O 1
ATOM 2685 N N . ASP B 1 161 ? -7.961 27.312 -1.507 1 90 161 ASP B N 1
ATOM 2686 C CA . ASP B 1 161 ? -7.559 28.719 -1.386 1 90 161 ASP B CA 1
ATOM 2687 C C . ASP B 1 161 ? -7.016 29.016 0.011 1 90 161 ASP B C 1
ATOM 2689 O O . ASP B 1 161 ? -5.988 29.672 0.155 1 90 161 ASP B O 1
ATOM 2693 N N . GLN B 1 162 ? -7.695 28.531 0.971 1 89.5 162 GLN B N 1
ATOM 2694 C CA . GLN B 1 162 ? -7.324 28.766 2.361 1 89.5 162 GLN B CA 1
ATOM 2695 C C . GLN B 1 162 ? -5.953 28.188 2.678 1 89.5 162 GLN B C 1
ATOM 2697 O O . GLN B 1 162 ? -5.188 28.766 3.447 1 89.5 162 GLN B O 1
ATOM 2702 N N . LEU B 1 163 ? -5.668 27.016 2.109 1 87.38 163 LEU B N 1
ATOM 2703 C CA . LEU B 1 163 ? -4.434 26.328 2.436 1 87.38 163 LEU B CA 1
ATOM 2704 C C . LEU B 1 163 ? -3.369 26.578 1.369 1 87.38 163 LEU B C 1
ATOM 2706 O O . LEU B 1 163 ? -2.266 26.031 1.448 1 87.38 163 LEU B O 1
ATOM 2710 N N . ASN B 1 164 ? -3.676 27.375 0.387 1 86.06 164 ASN B N 1
ATOM 2711 C CA . ASN B 1 164 ? -2.789 27.594 -0.754 1 86.06 164 ASN B CA 1
ATOM 2712 C C . ASN B 1 164 ? -2.34 26.266 -1.361 1 86.06 164 ASN B C 1
ATOM 2714 O O . ASN B 1 164 ? -1.145 26.047 -1.563 1 86.06 164 ASN B O 1
ATOM 2718 N N . LEU B 1 165 ? -3.305 25.469 -1.543 1 87.69 165 LEU B N 1
ATOM 2719 C CA . LEU B 1 165 ? -3.092 24.109 -2.029 1 87.69 165 LEU B CA 1
ATOM 2720 C C . LEU B 1 165 ? -3.373 24.016 -3.525 1 87.69 165 LEU B C 1
ATOM 2722 O O . LEU B 1 165 ? -4.375 24.547 -4.008 1 87.69 165 LEU B O 1
ATOM 2726 N N . ASP B 1 166 ? -2.492 23.422 -4.25 1 88.19 166 ASP B N 1
ATOM 2727 C CA . ASP B 1 166 ? -2.74 23.062 -5.648 1 88.19 166 ASP B CA 1
ATOM 2728 C C . ASP B 1 166 ? -3.355 21.672 -5.766 1 88.19 166 ASP B C 1
ATOM 2730 O O . ASP B 1 166 ? -2.678 20.672 -5.535 1 88.19 166 ASP B O 1
ATOM 2734 N N . ALA B 1 167 ? -4.621 21.656 -6.039 1 92.62 167 ALA B N 1
ATOM 2735 C CA . ALA B 1 167 ? -5.312 20.375 -6.039 1 92.62 167 ALA B CA 1
ATOM 2736 C C . ALA B 1 167 ? -6.324 20.297 -7.18 1 92.62 167 ALA B C 1
ATOM 2738 O O . ALA B 1 167 ? -6.836 21.312 -7.637 1 92.62 167 ALA B O 1
ATOM 2739 N N . ILE B 1 168 ? -6.547 19.156 -7.668 1 94.5 168 ILE B N 1
ATOM 2740 C CA . ILE B 1 168 ? -7.512 18.906 -8.734 1 94.5 168 ILE B CA 1
ATOM 2741 C C . ILE B 1 168 ? -8.453 17.781 -8.312 1 94.5 168 ILE B C 1
ATOM 2743 O O . ILE B 1 168 ? -8.023 16.781 -7.719 1 94.5 168 ILE B O 1
ATOM 2747 N N . LEU B 1 169 ? -9.719 17.906 -8.578 1 93.62 169 LEU B N 1
ATOM 2748 C CA . LEU B 1 169 ? -10.773 16.938 -8.336 1 93.62 169 LEU B CA 1
ATOM 2749 C C . LEU B 1 169 ? -11.461 16.547 -9.648 1 93.62 169 LEU B C 1
ATOM 2751 O O . LEU B 1 169 ? -12.055 17.406 -10.312 1 93.62 169 LEU B O 1
ATOM 2755 N N . GLU B 1 170 ? -11.359 15.25 -10 1 94.38 170 GLU B N 1
ATOM 2756 C CA . GLU B 1 170 ? -11.914 14.836 -11.281 1 94.38 170 GLU B CA 1
ATOM 2757 C C . GLU B 1 170 ? -12.602 13.477 -11.18 1 94.38 170 GLU B C 1
ATOM 2759 O O . GLU B 1 170 ? -12.148 12.602 -10.445 1 94.38 170 GLU B O 1
ATOM 2764 N N . PRO B 1 171 ? -13.703 13.328 -11.945 1 91.62 171 PRO B N 1
ATOM 2765 C CA . PRO B 1 171 ? -14.336 12.008 -11.961 1 91.62 171 PRO B CA 1
ATOM 2766 C C . PRO B 1 171 ? -13.445 10.938 -12.586 1 91.62 171 PRO B C 1
ATOM 2768 O O . PRO B 1 171 ? -12.602 11.242 -13.438 1 91.62 171 PRO B O 1
ATOM 2771 N N . ILE B 1 172 ? -13.531 9.758 -12.023 1 87.06 172 ILE B N 1
ATOM 2772 C CA . ILE B 1 172 ? -12.836 8.633 -12.641 1 87.06 172 ILE B CA 1
ATOM 2773 C C . ILE B 1 172 ? -13.641 8.117 -13.828 1 87.06 172 ILE B C 1
ATOM 2775 O O . ILE B 1 172 ? -14.82 7.797 -13.695 1 87.06 172 ILE B O 1
ATOM 2779 N N . LYS B 1 173 ? -13.055 8.273 -15.016 1 66.56 173 LYS B N 1
ATOM 2780 C CA . LYS B 1 173 ? -13.703 7.848 -16.25 1 66.56 173 LYS B CA 1
ATOM 2781 C C . LYS B 1 173 ? -13.82 6.324 -16.312 1 66.56 173 LYS B C 1
ATOM 2783 O O . LYS B 1 173 ? -12.828 5.613 -16.109 1 66.56 173 LYS B O 1
ATOM 2788 N N . ARG B 1 174 ? -14.969 5.742 -16.016 1 50.25 174 ARG B N 1
ATOM 2789 C CA . ARG B 1 174 ? -15.219 4.336 -16.312 1 50.25 174 ARG B CA 1
ATOM 2790 C C . ARG B 1 174 ? -15 4.047 -17.797 1 50.25 174 ARG B C 1
ATOM 2792 O O . ARG B 1 174 ? -15.203 4.922 -18.641 1 50.25 174 ARG B O 1
#

Secondary structure (DSSP, 8-state):
-EEEEEEEEEGGG--HHHHHHHHHHTT-EEEEEEEEEETTEEEEEEEEE--HHHHHHHHHHHHHHHHHHT-EEEEEEE-----PPPSEEEEEEEEES--TTHHHHHHHHHHHTTPEEEEEEEEEEPPTT-SSPEEEEEEEEEE-TTS-HHHHHHHHHHHHHHHT-EEEEEE---/-EEEEEEEEEGGG--HHHHHHHHHHTT-EEEEEEEEEETTEEEEEEEEE--HHHHHHHHHHHHHHHHHHT-EEEEEEE-----PPPSEEEEEEEEESS-SSHHHHHHHHHHHTTPEEEEEEEEEEPPTT-SSPEEEEEEEEEE-TTS-HHHHHHHHHHHHHHHT-EEEEEE---

Foldseek 3Di:
DKKKKKKKDFPVLVLPVVLVVLCVVLVKDWPDKDWDDDPGMIIMMTMIDDDPSSVVSSVVVVVVSCVVSVMDMDMDDDDPDPPDDAFFKKKKKWKDLDPDPDVVLVVCLCVVQPKAWDDKDKDWDCDVPDPTIMIMMMTIIGDHPPDDVVVVVVVVVVSCVVVVMDMDMGTDDD/DKKKKKKKDFPVLVLPVVLVVLCVVLVKDWPDKDWDDPPGMIIMMTMIDDDPSSVVSSVVVVVVSCVVSVMDMDMDDDDPDPPDDAFFKKKKKWKDQPPDDVVVLVVVLCVVVPKAWDDKDKDWDCDVPDPTIMIMMMTIIGDHPPDDVVVVVVVVVVSCVVVVMDMDMGTDDD

pLDDT: mean 90.85, std 9.58, range [49.94, 98.75]

Organism: Methylotuvimicrobium buryatense (NCBI:txid95641)

Radius of gyration: 20.31 Å; Cα contacts (8 Å, |Δi|>4): 699; chains: 2; bounding box: 52×54×47 Å

InterPro domains:
  IPR016867 Glycine cleavage system transcriptional repressor [PIRSF028103] (3-173)
  IPR045865 ACT-like domain [SSF55021] (3-78)
  IPR045865 ACT-like domain [SSF55021] (88-172)
  IPR050990 UPF0237/Glycine cleavage system regulator [PTHR34875] (2-173)